Protein AF-0000000080767420 (afdb_homodimer)

Secondary structure (DSSP, 8-state):
--------HHHHHHS-HHHHHHHHHHHHHHHHHHHHHHTHHHHHHHHHHHHHHHHTT----GGGEEE-TT-SSEEE--TT--SSHHHHHHHHTT-EEEE---SSS---EEEETTEEEEEPS--TTHHHHHHHHHS----------/--------HHHHHHS-HHHHHHHHHHHHHHHHHHHHHHTHHHHHHHHHHHHHHHHTT----GGGEEE-TT-SSEEE--TT--SSHHHHHHHHTT-EEEE---SSS---EEEETTEEEEEPS--TTHHHHHHHHHS----------

pLDDT: mean 86.34, std 16.72, range [23.55, 97.81]

Radius of gyration: 25.79 Å; Cα contacts (8 Å, |Δi|>4): 393; chains: 2; bounding box: 60×98×59 Å

Foldseek 3Di:
DPPPPLDDPVRLVPDDPVSSVVSVVVVVVVVVVVQCVLCVVLVVVVVVLQVQLVVLPDGDDPVQWGDDPVDNAIEGEPPPDQAQRSVLSCVLSVWAWPAFADDQFGWTWTDDVVYIYTYGGHGPCRNVVSVCNNDPPDPPPDPPD/DPPPPLDDPVRLVPDDPVSSVVSVVVVVVVVVVVFCVLCVVLVVVVVVLQVQLVVLPDGDDPVQWGDDPVDNAIEGEPPPDQAQRSVLSCVLSVWAWDAFADDQFGWTWTDDVPYIYTYGGHGPCRNVVSVCNNDPPDPPPDPPD

Organism: Ralstonia nicotianae (strain ATCC BAA-1114 / GMI1000) (NCBI:txid267608)

Solvent-accessible surface area (backbone atoms only — not comparable to full-atom values): 16056 Å² total; per-residue (Å²): 129,80,77,75,71,78,64,52,73,68,57,40,68,70,40,56,36,54,58,29,35,51,50,50,50,51,50,53,49,51,50,50,51,53,50,50,60,72,38,40,66,60,32,54,57,51,44,71,42,42,66,53,26,38,76,49,73,36,85,87,62,36,87,36,52,46,58,53,95,88,44,90,43,36,32,35,50,53,91,83,58,39,58,27,64,60,56,16,14,39,42,65,58,66,36,39,79,78,39,70,53,67,70,75,47,16,41,30,27,32,34,49,91,90,44,40,42,27,42,49,56,21,45,64,59,17,63,62,51,9,50,45,68,46,52,62,76,70,78,73,81,73,77,84,123,130,81,77,73,71,77,65,52,71,66,58,39,68,69,40,56,36,53,58,29,35,52,48,51,50,50,50,52,49,51,51,49,52,51,48,50,61,73,39,38,67,61,31,51,57,50,46,71,43,42,66,53,27,38,75,50,73,36,84,86,61,36,86,34,52,46,59,53,93,87,44,90,43,35,33,34,49,52,92,83,58,39,57,26,63,61,55,16,13,38,42,64,57,66,37,40,80,77,40,71,53,65,68,75,47,16,40,30,27,33,34,51,90,92,46,39,44,28,42,50,56,21,45,64,60,17,63,62,51,11,50,46,68,48,52,62,76,72,78,75,81,74,78,82,124

Sequence (290 aa):
MKAKKPHSLEAMLALPLYEQAIERENERHRARIKELERMRAALKLLDAERPTIKAAGREIYAEHLSRSPFSSTLAYNPMFDHGPGLLAALLRSKWKVIERGTGPYPSPTLKKGRLQLRICGIYADALEKAEELAFPERPGNGVSLMKAKKPHSLEAMLALPLYEQAIERENERHRARIKELERMRAALKLLDAERPTIKAAGREIYAEHLSRSPFSSTLAYNPMFDHGPGLLAALLRSKWKVIERGTGPYPSPTLKKGRLQLRICGIYADALEKAEELAFPERPGNGVSL

Structure (mmCIF, N/CA/C/O backbone):
data_AF-0000000080767420-model_v1
#
loop_
_entity.id
_entity.type
_entity.pdbx_description
1 polymer 'Uncharacterized protein'
#
loop_
_atom_site.group_PDB
_atom_site.id
_atom_site.type_symbol
_atom_site.label_atom_id
_atom_site.label_alt_id
_atom_site.label_comp_id
_atom_site.label_asym_id
_atom_site.label_entity_id
_atom_site.label_seq_id
_atom_site.pdbx_PDB_ins_code
_atom_site.Cartn_x
_atom_site.Cartn_y
_atom_site.Cartn_z
_atom_site.occupancy
_atom_site.B_iso_or_equiv
_atom_site.auth_seq_id
_atom_site.auth_comp_id
_atom_site.auth_asym_id
_atom_site.auth_atom_id
_atom_site.pdbx_PDB_model_num
ATOM 1 N N . MET A 1 1 ? -16.25 11.836 -23.516 1 26.25 1 MET A N 1
ATOM 2 C CA . MET A 1 1 ? -15.812 12.734 -22.453 1 26.25 1 MET A CA 1
ATOM 3 C C . MET A 1 1 ? -14.297 12.695 -22.297 1 26.25 1 MET A C 1
ATOM 5 O O . MET A 1 1 ? -13.711 11.625 -22.156 1 26.25 1 MET A O 1
ATOM 9 N N . LYS A 1 2 ? -13.641 13.695 -22.812 1 33.88 2 LYS A N 1
ATOM 10 C CA . LYS A 1 2 ? -12.188 13.836 -22.906 1 33.88 2 LYS A CA 1
ATOM 11 C C . LYS A 1 2 ? -11.516 13.5 -21.578 1 33.88 2 LYS A C 1
ATOM 13 O O . LYS A 1 2 ? -11.859 14.086 -20.531 1 33.88 2 LYS A O 1
ATOM 18 N N . ALA A 1 3 ? -10.906 12.453 -21.391 1 37.53 3 ALA A N 1
ATOM 19 C CA . ALA A 1 3 ? -10.164 12.047 -20.203 1 37.53 3 ALA A CA 1
ATOM 20 C C . ALA A 1 3 ? -9.258 13.172 -19.703 1 37.53 3 ALA A C 1
ATOM 22 O O . ALA A 1 3 ? -8.422 13.68 -20.453 1 37.53 3 ALA A O 1
ATOM 23 N N . LYS A 1 4 ? -9.688 14.031 -18.859 1 42.72 4 LYS A N 1
ATOM 24 C CA . LYS A 1 4 ? -8.898 15.188 -18.438 1 42.72 4 LYS A CA 1
ATOM 25 C C . LYS A 1 4 ? -7.457 14.789 -18.141 1 42.72 4 LYS A C 1
ATOM 27 O O . LYS A 1 4 ? -7.207 13.727 -17.562 1 42.72 4 LYS A O 1
ATOM 32 N N . LYS A 1 5 ? -6.582 15.32 -18.812 1 49.66 5 LYS A N 1
ATOM 33 C CA . LYS A 1 5 ? -5.137 15.141 -18.734 1 49.66 5 LYS A CA 1
ATOM 34 C C . LYS A 1 5 ? -4.645 15.164 -17.297 1 49.66 5 LYS A C 1
ATOM 36 O O . LYS A 1 5 ? -5.074 16.016 -16.5 1 49.66 5 LYS A O 1
ATOM 41 N N . PRO A 1 6 ? -3.988 14.008 -16.953 1 56.78 6 PRO A N 1
ATOM 42 C CA . PRO A 1 6 ? -3.434 13.984 -15.602 1 56.78 6 PRO A CA 1
ATOM 43 C C . PRO A 1 6 ? -2.699 15.273 -15.242 1 56.78 6 PRO A C 1
ATOM 45 O O . PRO A 1 6 ? -2.068 15.891 -16.109 1 56.78 6 PRO A O 1
ATOM 48 N N . HIS A 1 7 ? -3.145 15.969 -14.297 1 64.38 7 HIS A N 1
ATOM 49 C CA . HIS A 1 7 ? -2.402 17.125 -13.805 1 64.38 7 HIS A CA 1
ATOM 50 C C . HIS A 1 7 ? -0.913 16.812 -13.688 1 64.38 7 HIS A C 1
ATOM 52 O O . HIS A 1 7 ? -0.532 15.672 -13.422 1 64.38 7 HIS A O 1
ATOM 58 N N . SER A 1 8 ? -0.168 17.781 -14.188 1 70.44 8 SER A N 1
ATOM 59 C CA . SER A 1 8 ? 1.246 17.703 -13.836 1 70.44 8 SER A CA 1
ATOM 60 C C . SER A 1 8 ? 1.432 17.516 -12.328 1 70.44 8 SER A C 1
ATOM 62 O O . SER A 1 8 ? 0.538 17.844 -11.547 1 70.44 8 SER A O 1
ATOM 64 N N . LEU A 1 9 ? 2.438 16.828 -11.984 1 75 9 LEU A N 1
ATOM 65 C CA . LEU A 1 9 ? 2.736 16.609 -10.57 1 75 9 LEU A CA 1
ATOM 66 C C . LEU A 1 9 ? 2.674 17.922 -9.797 1 75 9 LEU A C 1
ATOM 68 O O . LEU A 1 9 ? 2.121 17.984 -8.695 1 75 9 LEU A O 1
ATOM 72 N N . GLU A 1 10 ? 3.199 19 -10.414 1 75.19 10 GLU A N 1
ATOM 73 C CA . GLU A 1 10 ? 3.207 20.312 -9.773 1 75.19 10 GLU A CA 1
ATOM 74 C C . GLU A 1 10 ? 1.788 20.844 -9.578 1 75.19 10 GLU A C 1
ATOM 76 O O . GLU A 1 10 ? 1.466 21.406 -8.531 1 75.19 10 GLU A O 1
ATOM 81 N N . ALA A 1 11 ? 1.032 20.641 -10.547 1 79.38 11 ALA A N 1
ATOM 82 C CA . ALA A 1 11 ? -0.355 21.094 -10.469 1 79.38 11 ALA A CA 1
ATOM 83 C C . ALA A 1 11 ? -1.125 20.312 -9.406 1 79.38 11 ALA A C 1
ATOM 85 O O . ALA A 1 11 ? -1.952 20.891 -8.695 1 79.38 11 ALA A O 1
ATOM 86 N N . MET A 1 12 ? -0.808 19.094 -9.312 1 79.75 12 MET A N 1
ATOM 87 C CA . MET A 1 12 ? -1.47 18.234 -8.336 1 79.75 12 MET A CA 1
ATOM 88 C C . MET A 1 12 ? -1.099 18.656 -6.914 1 79.75 12 MET A C 1
ATOM 90 O O . MET A 1 12 ? -1.951 18.672 -6.023 1 79.75 12 MET A O 1
ATOM 94 N N . LEU A 1 13 ? 0.125 19.078 -6.812 1 80.81 13 LEU A N 1
ATOM 95 C CA . LEU A 1 13 ? 0.616 19.422 -5.484 1 80.81 13 LEU A CA 1
ATOM 96 C C . LEU A 1 13 ? 0.066 20.781 -5.031 1 80.81 13 LEU A C 1
ATOM 98 O O . LEU A 1 13 ? 0.075 21.094 -3.838 1 80.81 13 LEU A O 1
ATOM 102 N N . ALA A 1 14 ? -0.405 21.578 -5.977 1 84.31 14 ALA A N 1
ATOM 103 C CA . ALA A 1 14 ? -0.939 22.891 -5.676 1 84.31 14 ALA A CA 1
ATOM 104 C C . ALA A 1 14 ? -2.402 22.812 -5.25 1 84.31 14 ALA A C 1
ATOM 106 O O . ALA A 1 14 ? -2.953 23.781 -4.711 1 84.31 14 ALA A O 1
ATOM 107 N N . LEU A 1 15 ? -2.992 21.672 -5.469 1 89.81 15 LEU A N 1
ATOM 108 C CA . LEU A 1 15 ? -4.395 21.484 -5.105 1 89.81 15 LEU A CA 1
ATOM 109 C C . LEU A 1 15 ? -4.559 21.438 -3.592 1 89.81 15 LEU A C 1
ATOM 111 O O . LEU A 1 15 ? -3.619 21.078 -2.873 1 89.81 15 LEU A O 1
ATOM 115 N N . PRO A 1 16 ? -5.805 21.828 -3.221 1 93.69 16 PRO A N 1
ATOM 116 C CA . PRO A 1 16 ? -6.102 21.547 -1.814 1 93.69 16 PRO A CA 1
ATOM 117 C C . PRO A 1 16 ? -5.883 20.094 -1.443 1 93.69 16 PRO A C 1
ATOM 119 O O . PRO A 1 16 ? -6.004 19.203 -2.299 1 93.69 16 PRO A O 1
ATOM 122 N N . LEU A 1 17 ? -5.621 19.828 -0.225 1 93.75 17 LEU A N 1
ATOM 123 C CA . LEU A 1 17 ? -5.195 18.5 0.221 1 93.75 17 LEU A CA 1
ATOM 124 C C . LEU A 1 17 ? -6.242 17.453 -0.123 1 93.75 17 LEU A C 1
ATOM 126 O O . LEU A 1 17 ? -5.902 16.359 -0.571 1 93.75 17 LEU A O 1
ATOM 130 N N . TYR A 1 18 ? -7.504 17.781 0.078 1 94.12 18 TYR A N 1
ATOM 131 C CA . TYR A 1 18 ? -8.562 16.812 -0.224 1 94.12 18 TYR A CA 1
ATOM 132 C C . TYR A 1 18 ? -8.57 16.453 -1.706 1 94.12 18 TYR A C 1
ATOM 134 O O . TYR A 1 18 ? -8.625 15.281 -2.066 1 94.12 18 TYR A O 1
ATOM 142 N N . GLU A 1 19 ? -8.508 17.453 -2.537 1 94.38 19 GLU A N 1
ATOM 143 C CA . GLU A 1 19 ? -8.5 17.234 -3.98 1 94.38 19 GLU A CA 1
ATOM 144 C C . GLU A 1 19 ? -7.242 16.484 -4.422 1 94.38 19 GLU A C 1
ATOM 146 O O . GLU A 1 19 ? -7.289 15.656 -5.328 1 94.38 19 GLU A O 1
ATOM 151 N N . GLN A 1 20 ? -6.121 16.828 -3.803 1 93.75 20 GLN A N 1
ATOM 152 C CA . GLN A 1 20 ? -4.887 16.094 -4.062 1 93.75 20 GLN A CA 1
ATOM 153 C C . GLN A 1 20 ? -5.062 14.602 -3.803 1 93.75 20 GLN A C 1
ATOM 155 O O . GLN A 1 20 ? -4.676 13.766 -4.629 1 93.75 20 GLN A O 1
ATOM 160 N N . ALA A 1 21 ? -5.625 14.312 -2.699 1 93.19 21 ALA A N 1
ATOM 161 C CA . ALA A 1 21 ? -5.789 12.922 -2.275 1 93.19 21 ALA A CA 1
ATOM 162 C C . ALA A 1 21 ? -6.715 12.164 -3.223 1 93.19 21 ALA A C 1
ATOM 164 O O . ALA A 1 21 ? -6.422 11.031 -3.613 1 93.19 21 ALA A O 1
ATOM 165 N N . ILE A 1 22 ? -7.777 12.836 -3.566 1 94.56 22 ILE A N 1
ATOM 166 C CA . ILE A 1 22 ? -8.75 12.211 -4.457 1 94.56 22 ILE A CA 1
ATOM 167 C C . ILE A 1 22 ? -8.109 11.953 -5.82 1 94.56 22 ILE A C 1
ATOM 169 O O . ILE A 1 22 ? -8.234 10.859 -6.371 1 94.56 22 ILE A O 1
ATOM 173 N N . GLU A 1 23 ? -7.453 12.914 -6.27 1 92.88 23 GLU A N 1
ATOM 174 C CA . GLU A 1 23 ? -6.824 12.781 -7.578 1 92.88 23 GLU A CA 1
ATOM 175 C C . GLU A 1 23 ? -5.77 11.672 -7.57 1 92.88 23 GLU A C 1
ATOM 177 O O . GLU A 1 23 ? -5.691 10.875 -8.508 1 92.88 23 GLU A O 1
ATOM 182 N N . ARG A 1 24 ? -4.996 11.672 -6.605 1 91.56 24 ARG A N 1
ATOM 183 C CA . ARG A 1 24 ? -3.959 10.648 -6.492 1 91.56 24 ARG A CA 1
ATOM 184 C C . ARG A 1 24 ? -4.57 9.258 -6.414 1 91.56 24 ARG A C 1
ATOM 186 O O . ARG A 1 24 ? -4.078 8.32 -7.051 1 91.56 24 ARG A O 1
ATOM 193 N N . GLU A 1 25 ? -5.586 9.172 -5.633 1 93.62 25 GLU A N 1
ATOM 194 C CA . GLU A 1 25 ? -6.25 7.879 -5.508 1 93.62 25 GLU A CA 1
ATOM 195 C C . GLU A 1 25 ? -6.855 7.438 -6.836 1 93.62 25 GLU A C 1
ATOM 197 O O . GLU A 1 25 ? -6.746 6.27 -7.219 1 93.62 25 GLU A O 1
ATOM 202 N N . ASN A 1 26 ? -7.438 8.336 -7.504 1 94.44 26 ASN A N 1
ATOM 203 C CA . ASN A 1 26 ? -8.023 8.023 -8.805 1 94.44 26 ASN A CA 1
ATOM 204 C C . ASN A 1 26 ? -6.953 7.617 -9.812 1 94.44 26 ASN A C 1
ATOM 206 O O . ASN A 1 26 ? -7.145 6.672 -10.578 1 94.44 26 ASN A O 1
ATOM 210 N N . GLU A 1 27 ? -5.887 8.328 -9.781 1 91.81 27 GLU A N 1
ATOM 211 C CA . GLU A 1 27 ? -4.777 7.996 -10.672 1 91.81 27 GLU A CA 1
ATOM 212 C C . GLU A 1 27 ? -4.219 6.609 -10.359 1 91.81 27 GLU A C 1
ATOM 214 O O . GLU A 1 27 ? -3.957 5.82 -11.273 1 91.81 27 GLU A O 1
ATOM 219 N N . ARG A 1 28 ? -3.98 6.402 -9.141 1 92.56 28 ARG A N 1
ATOM 220 C CA . ARG A 1 28 ? -3.492 5.098 -8.703 1 92.56 28 ARG A CA 1
ATOM 221 C C . ARG A 1 28 ? -4.441 3.986 -9.141 1 92.56 28 ARG A C 1
ATOM 223 O O . ARG A 1 28 ? -3.998 2.941 -9.625 1 92.56 28 ARG A O 1
ATOM 230 N N . HIS A 1 29 ? -5.707 4.199 -8.945 1 94.5 29 HIS A N 1
ATOM 231 C CA . HIS A 1 29 ? -6.719 3.215 -9.305 1 94.5 29 HIS A CA 1
ATOM 232 C C . HIS A 1 29 ? -6.719 2.949 -10.805 1 94.5 29 HIS A C 1
ATOM 234 O O . HIS A 1 29 ? -6.746 1.795 -11.234 1 94.5 29 HIS A O 1
ATOM 240 N N . ARG A 1 30 ? -6.688 4.008 -11.523 1 94.56 30 ARG A N 1
ATOM 241 C CA . ARG A 1 30 ? -6.645 3.875 -12.977 1 94.56 30 ARG A CA 1
ATOM 242 C C . ARG A 1 30 ? -5.41 3.1 -13.414 1 94.56 30 ARG A C 1
ATOM 244 O O . ARG A 1 30 ? -5.496 2.23 -14.289 1 94.56 30 ARG A O 1
ATOM 251 N N . ALA A 1 31 ? -4.316 3.416 -12.875 1 91.75 31 ALA A N 1
ATOM 252 C CA . ALA A 1 31 ? -3.064 2.742 -13.203 1 91.75 31 ALA A CA 1
ATOM 253 C C . ALA A 1 31 ? -3.139 1.253 -12.883 1 91.75 31 ALA A C 1
ATOM 255 O O . ALA A 1 31 ? -2.689 0.415 -13.664 1 91.75 31 ALA A O 1
ATOM 256 N N . ARG A 1 32 ? -3.715 0.967 -11.773 1 93.62 32 ARG A N 1
ATOM 257 C CA . ARG A 1 32 ? -3.822 -0.43 -11.367 1 93.62 32 ARG A CA 1
ATOM 258 C C . ARG A 1 32 ? -4.789 -1.19 -12.266 1 93.62 32 ARG A C 1
ATOM 260 O O . ARG A 1 32 ? -4.527 -2.336 -12.641 1 93.62 32 ARG A O 1
ATOM 267 N N . ILE A 1 33 ? -5.855 -0.578 -12.602 1 94.69 33 ILE A N 1
ATOM 268 C CA . ILE A 1 33 ? -6.812 -1.213 -13.5 1 94.69 33 ILE A CA 1
ATOM 269 C C . ILE A 1 33 ? -6.145 -1.488 -14.844 1 94.69 33 ILE A C 1
ATOM 271 O O . ILE A 1 33 ? -6.301 -2.572 -15.414 1 94.69 33 ILE A O 1
ATOM 275 N N . LYS A 1 34 ? -5.422 -0.535 -15.312 1 93 34 LYS A N 1
ATOM 276 C CA . LYS A 1 34 ? -4.703 -0.711 -16.578 1 93 34 LYS A CA 1
ATOM 277 C C . LYS A 1 34 ? -3.695 -1.852 -16.484 1 93 34 LYS A C 1
ATOM 279 O O . LYS A 1 34 ? -3.562 -2.65 -17.406 1 93 34 LYS A O 1
ATOM 284 N N . GLU A 1 35 ? -2.957 -1.893 -15.43 1 92.44 35 GLU A N 1
ATOM 285 C CA . GLU A 1 35 ? -2.014 -2.979 -15.18 1 92.44 35 GLU A CA 1
ATOM 286 C C . GLU A 1 35 ? -2.711 -4.336 -15.211 1 92.44 35 GLU A C 1
ATOM 288 O O . GLU A 1 35 ? -2.229 -5.273 -15.852 1 92.44 35 GLU A O 1
ATOM 293 N N . LEU A 1 36 ? -3.809 -4.438 -14.555 1 93.81 36 LEU A N 1
ATOM 294 C CA . LEU A 1 36 ? -4.555 -5.688 -14.477 1 93.81 36 LEU A CA 1
ATOM 295 C C . LEU A 1 36 ? -5.059 -6.105 -15.859 1 93.81 36 LEU A C 1
ATOM 297 O O . LEU A 1 36 ? -5.035 -7.289 -16.203 1 93.81 36 LEU A O 1
ATOM 301 N N . GLU A 1 37 ? -5.504 -5.125 -16.578 1 93.62 37 GLU A N 1
ATOM 302 C CA . GLU A 1 37 ? -5.941 -5.414 -17.938 1 93.62 37 GLU A CA 1
ATOM 303 C C . GLU A 1 37 ? -4.805 -5.992 -18.781 1 93.62 37 GLU A C 1
ATOM 305 O O . GLU A 1 37 ? -5.008 -6.938 -19.547 1 93.62 37 GLU A O 1
ATOM 310 N N . ARG A 1 38 ? -3.645 -5.473 -18.594 1 90.75 38 ARG A N 1
ATOM 311 C CA . ARG A 1 38 ? -2.475 -5.945 -19.328 1 90.75 38 ARG A CA 1
ATOM 312 C C . ARG A 1 38 ? -2.113 -7.371 -18.906 1 90.75 38 ARG A C 1
ATOM 314 O O . ARG A 1 38 ? -1.556 -8.125 -19.703 1 90.75 38 ARG A O 1
ATOM 321 N N . MET A 1 39 ? -2.488 -7.688 -17.719 1 92.19 39 MET A N 1
ATOM 322 C CA . MET A 1 39 ? -2.115 -8.984 -17.172 1 92.19 39 MET A CA 1
ATOM 323 C C . MET A 1 39 ? -3.215 -10.016 -17.406 1 92.19 39 MET A C 1
ATOM 325 O O . MET A 1 39 ? -3.084 -11.172 -17.016 1 92.19 39 MET A O 1
ATOM 329 N N . ARG A 1 40 ? -4.246 -9.633 -18.031 1 93.12 40 ARG A N 1
ATOM 330 C CA . ARG A 1 40 ? -5.449 -10.453 -18.094 1 93.12 40 ARG A CA 1
ATOM 331 C C . ARG A 1 40 ? -5.133 -11.836 -18.656 1 93.12 40 ARG A C 1
ATOM 333 O O . ARG A 1 40 ? -5.527 -12.852 -18.062 1 93.12 40 ARG A O 1
ATOM 340 N N . ALA A 1 41 ? -4.418 -11.93 -19.688 1 92.94 41 ALA A N 1
ATOM 341 C CA . ALA A 1 41 ? -4.105 -13.211 -20.328 1 92.94 41 ALA A CA 1
ATOM 342 C C . ALA A 1 41 ? -3.244 -14.078 -19.406 1 92.94 41 ALA A C 1
ATOM 344 O O . ALA A 1 41 ? -3.504 -15.273 -19.25 1 92.94 41 ALA A O 1
ATOM 345 N N . ALA A 1 42 ? -2.225 -13.508 -18.844 1 93.31 42 ALA A N 1
ATOM 346 C CA . ALA A 1 42 ? -1.342 -14.242 -17.938 1 93.31 42 ALA A CA 1
ATOM 347 C C . ALA A 1 42 ? -2.1 -14.742 -16.719 1 93.31 42 ALA A C 1
ATOM 349 O O . ALA A 1 42 ? -1.879 -15.867 -16.25 1 93.31 42 ALA A O 1
ATOM 350 N N . LEU A 1 43 ? -2.99 -13.953 -16.234 1 94.69 43 LEU A N 1
ATOM 351 C CA . LEU A 1 43 ? -3.777 -14.336 -15.07 1 94.69 43 LEU A CA 1
ATOM 352 C C . LEU A 1 43 ? -4.715 -15.492 -15.406 1 94.69 43 LEU A C 1
ATOM 354 O O . LEU A 1 43 ? -4.965 -16.359 -14.562 1 94.69 43 LEU A O 1
ATOM 358 N N . LYS A 1 44 ? -5.227 -15.43 -16.594 1 94.69 44 LYS A N 1
ATOM 359 C CA . LYS A 1 44 ? -6.062 -16.547 -17.031 1 94.69 44 LYS A CA 1
ATOM 360 C C . LYS A 1 44 ? -5.266 -17.844 -17.078 1 94.69 44 LYS A C 1
ATOM 362 O O . LYS A 1 44 ? -5.746 -18.891 -16.625 1 94.69 44 LYS A O 1
ATOM 367 N N . LEU A 1 45 ? -4.086 -17.781 -17.578 1 94.81 45 LEU A N 1
ATOM 368 C CA . LEU A 1 45 ? -3.221 -18.953 -17.625 1 94.81 45 LEU A CA 1
ATOM 369 C C . LEU A 1 45 ? -2.875 -19.438 -16.219 1 94.81 45 LEU A C 1
ATOM 371 O O . LEU A 1 45 ? -2.891 -20.641 -15.953 1 94.81 45 LEU A O 1
ATOM 375 N N . LEU A 1 46 ? -2.57 -18.547 -15.359 1 95.25 46 LEU A N 1
ATOM 376 C CA . LEU A 1 46 ? -2.242 -18.922 -13.984 1 95.25 46 LEU A CA 1
ATOM 377 C C . LEU A 1 46 ? -3.455 -19.516 -13.281 1 95.25 46 LEU A C 1
ATOM 379 O O . LEU A 1 46 ? -3.314 -20.438 -12.477 1 95.25 46 LEU A O 1
ATOM 383 N N . ASP A 1 47 ? -4.586 -18.922 -13.586 1 95.62 47 ASP A N 1
ATOM 384 C CA . ASP A 1 47 ? -5.832 -19.438 -13.031 1 95.62 47 ASP A CA 1
ATOM 385 C C . ASP A 1 47 ? -6.02 -20.922 -13.367 1 95.62 47 ASP A C 1
ATOM 387 O O . ASP A 1 47 ? -6.469 -21.703 -12.523 1 95.62 47 ASP A O 1
ATOM 391 N N . ALA A 1 48 ? -5.676 -21.297 -14.484 1 95.31 48 ALA A N 1
ATOM 392 C CA . ALA A 1 48 ? -5.797 -22.672 -14.93 1 95.31 48 ALA A CA 1
ATOM 393 C C . ALA A 1 48 ? -4.867 -23.594 -14.125 1 95.31 48 ALA A C 1
ATOM 395 O O . ALA A 1 48 ? -5.105 -24.797 -14.031 1 95.31 48 ALA A O 1
ATOM 396 N N . GLU A 1 49 ? -3.848 -23.031 -13.547 1 95.75 49 GLU A N 1
ATOM 397 C CA . GLU A 1 49 ? -2.861 -23.812 -12.805 1 95.75 49 GLU A CA 1
ATOM 398 C C . GLU A 1 49 ? -3.238 -23.906 -11.328 1 95.75 49 GLU A C 1
ATOM 400 O O . GLU A 1 49 ? -2.664 -24.719 -10.586 1 95.75 49 GLU A O 1
ATOM 405 N N . ARG A 1 50 ? -4.172 -23.172 -10.867 1 94.94 50 ARG A N 1
ATOM 406 C CA . ARG A 1 50 ? -4.484 -23.031 -9.453 1 94.94 50 ARG A CA 1
ATOM 407 C C . ARG A 1 50 ? -4.883 -24.375 -8.852 1 94.94 50 ARG A C 1
ATOM 409 O O . ARG A 1 50 ? -4.434 -24.734 -7.762 1 94.94 50 ARG A O 1
ATOM 416 N N . PRO A 1 51 ? -5.723 -25.188 -9.578 1 94.81 51 PRO A N 1
ATOM 417 C CA . PRO A 1 51 ? -6.082 -26.469 -8.977 1 94.81 51 PRO A CA 1
ATOM 418 C C . PRO A 1 51 ? -4.867 -27.359 -8.711 1 94.81 51 PRO A C 1
ATOM 420 O O . PRO A 1 51 ? -4.777 -28 -7.656 1 94.81 51 PRO A O 1
ATOM 423 N N . THR A 1 52 ? -3.924 -27.344 -9.594 1 95.88 52 THR A N 1
ATOM 424 C CA . THR A 1 52 ? -2.734 -28.188 -9.445 1 95.88 52 THR A CA 1
ATOM 425 C C . THR A 1 52 ? -1.841 -27.656 -8.328 1 95.88 52 THR A C 1
ATOM 427 O O . THR A 1 52 ? -1.295 -28.438 -7.543 1 95.88 52 THR A O 1
ATOM 430 N N . ILE A 1 53 ? -1.704 -26.406 -8.219 1 94.94 53 ILE A N 1
ATOM 431 C CA . ILE A 1 53 ? -0.892 -25.797 -7.172 1 94.94 53 ILE A CA 1
ATOM 432 C C . ILE A 1 53 ? -1.527 -26.047 -5.809 1 94.94 53 ILE A C 1
ATOM 434 O O . ILE A 1 53 ? -0.83 -26.375 -4.844 1 94.94 53 ILE A O 1
ATOM 438 N N . LYS A 1 54 ? -2.832 -25.906 -5.797 1 94.19 54 LYS A N 1
ATOM 439 C CA . LYS A 1 54 ? -3.557 -26.188 -4.559 1 94.19 54 LYS A CA 1
ATOM 440 C C . LYS A 1 54 ? -3.371 -27.641 -4.125 1 94.19 54 LYS A C 1
ATOM 442 O O . LYS A 1 54 ? -3.174 -27.906 -2.941 1 94.19 54 LYS A O 1
ATOM 447 N N . ALA A 1 55 ? -3.482 -28.516 -5.051 1 95.5 55 ALA A N 1
ATOM 448 C CA . ALA A 1 55 ? -3.273 -29.938 -4.766 1 95.5 55 ALA A CA 1
ATOM 449 C C . ALA A 1 55 ? -1.878 -30.172 -4.203 1 95.5 55 ALA A C 1
ATOM 451 O O . ALA A 1 55 ? -1.667 -31.125 -3.441 1 95.5 55 ALA A O 1
ATOM 452 N N . ALA A 1 56 ? -0.974 -29.266 -4.586 1 93.69 56 ALA A N 1
ATOM 453 C CA . ALA A 1 56 ? 0.401 -29.375 -4.105 1 93.69 56 ALA A CA 1
ATOM 454 C C . ALA A 1 56 ? 0.574 -28.672 -2.764 1 93.69 56 ALA A C 1
ATOM 456 O O . ALA A 1 56 ? 1.68 -28.625 -2.219 1 93.69 56 ALA A O 1
ATOM 457 N N . GLY A 1 57 ? -0.454 -27.984 -2.234 1 90.56 57 GLY A N 1
ATOM 458 C CA . GLY A 1 57 ? -0.448 -27.547 -0.847 1 90.56 57 GLY A CA 1
ATOM 459 C C . GLY A 1 57 ? -0.443 -26.031 -0.697 1 90.56 57 GLY A C 1
ATOM 460 O O . GLY A 1 57 ? -0.27 -25.516 0.408 1 90.56 57 GLY A O 1
ATOM 461 N N . ARG A 1 58 ? -0.566 -25.297 -1.812 1 92.88 58 ARG A N 1
ATOM 462 C CA . ARG A 1 58 ? -0.53 -23.844 -1.705 1 92.88 58 ARG A CA 1
ATOM 463 C C . ARG A 1 58 ? -1.602 -23.203 -2.582 1 92.88 58 ARG A C 1
ATOM 465 O O . ARG A 1 58 ? -2.004 -23.781 -3.596 1 92.88 58 ARG A O 1
ATOM 472 N N . GLU A 1 59 ? -2.002 -22.062 -2.094 1 90.94 59 GLU A N 1
ATOM 473 C CA . GLU A 1 59 ? -2.965 -21.297 -2.869 1 90.94 59 GLU A CA 1
ATOM 474 C C . GLU A 1 59 ? -2.348 -19.984 -3.375 1 90.94 59 GLU A C 1
ATOM 476 O O . GLU A 1 59 ? -1.484 -19.406 -2.717 1 90.94 59 GLU A O 1
ATOM 481 N N . ILE A 1 60 ? -2.83 -19.594 -4.578 1 90.75 60 ILE A N 1
ATOM 482 C CA . ILE A 1 60 ? -2.404 -18.328 -5.164 1 90.75 60 ILE A CA 1
ATOM 483 C C . ILE A 1 60 ? -3.598 -17.391 -5.27 1 90.75 60 ILE A C 1
ATOM 485 O O . ILE A 1 60 ? -4.66 -17.766 -5.758 1 90.75 60 ILE A O 1
ATOM 489 N N . TYR A 1 61 ? -3.361 -16.203 -4.758 1 88.94 61 TYR A N 1
ATOM 490 C CA . TYR A 1 61 ? -4.402 -15.188 -4.797 1 88.94 61 TYR A CA 1
ATOM 491 C C . TYR A 1 61 ? -3.938 -13.969 -5.574 1 88.94 61 TYR A C 1
ATOM 493 O O . TYR A 1 61 ? 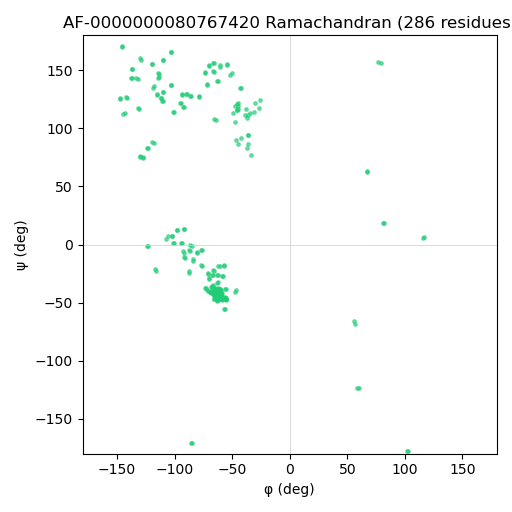-2.742 -13.672 -5.625 1 88.94 61 TYR A O 1
ATOM 501 N N . ALA A 1 62 ? -4.887 -13.258 -6.094 1 89.12 62 ALA A N 1
ATOM 502 C CA . ALA A 1 62 ? -4.602 -12.148 -7.008 1 89.12 62 ALA A CA 1
ATOM 503 C C . ALA A 1 62 ? -3.955 -10.984 -6.273 1 89.12 62 ALA A C 1
ATOM 505 O O . ALA A 1 62 ? -3.189 -10.219 -6.863 1 89.12 62 ALA A O 1
ATOM 506 N N . GLU A 1 63 ? -4.262 -10.828 -5.047 1 84.25 63 GLU A N 1
ATOM 507 C CA . GLU A 1 63 ? -3.811 -9.672 -4.277 1 84.25 63 GLU A CA 1
ATOM 508 C C . GLU A 1 63 ? -2.287 -9.617 -4.211 1 84.25 63 GLU A C 1
ATOM 510 O O . GLU A 1 63 ? -1.711 -8.547 -3.988 1 84.25 63 GLU A O 1
ATOM 515 N N . HIS A 1 64 ? -1.679 -10.672 -4.477 1 87.88 64 HIS A N 1
ATOM 516 C CA . HIS A 1 64 ? -0.228 -10.742 -4.348 1 87.88 64 HIS A CA 1
ATOM 517 C C . HIS A 1 64 ? 0.454 -10.625 -5.707 1 87.88 64 HIS A C 1
ATOM 519 O O . HIS A 1 64 ? 1.682 -10.695 -5.797 1 87.88 64 HIS A O 1
ATOM 525 N N . LEU A 1 65 ? -0.341 -10.453 -6.707 1 91.5 65 LEU A N 1
ATOM 526 C CA . LEU A 1 65 ? 0.199 -10.484 -8.062 1 91.5 65 LEU A CA 1
ATOM 527 C C . LEU A 1 65 ? 0.323 -9.07 -8.625 1 91.5 65 LEU A C 1
ATOM 529 O O . LEU A 1 65 ? -0.555 -8.234 -8.414 1 91.5 65 LEU A O 1
ATOM 533 N N . SER A 1 66 ? 1.432 -8.867 -9.258 1 90.06 66 SER A N 1
ATOM 534 C CA . SER A 1 66 ? 1.683 -7.609 -9.969 1 90.06 66 SER A CA 1
ATOM 535 C C . SER A 1 66 ? 2.512 -7.84 -11.227 1 90.06 66 SER A C 1
ATOM 537 O O . SER A 1 66 ? 2.879 -8.977 -11.531 1 90.06 66 SER A O 1
ATOM 539 N N . ARG A 1 67 ? 2.572 -6.762 -11.969 1 85.06 67 ARG A N 1
ATOM 540 C CA . ARG A 1 67 ? 3.396 -6.812 -13.172 1 85.06 67 ARG A CA 1
ATOM 541 C C . ARG A 1 67 ? 4.012 -5.449 -13.469 1 85.06 67 ARG A C 1
ATOM 543 O O . ARG A 1 67 ? 3.338 -4.426 -13.375 1 85.06 67 ARG A O 1
ATOM 550 N N . SER A 1 68 ? 5.344 -5.633 -13.555 1 74.12 68 SER A N 1
ATOM 551 C CA . SER A 1 68 ? 5.992 -4.418 -14.039 1 74.12 68 SER A CA 1
ATOM 552 C C . SER A 1 68 ? 5.52 -4.062 -15.445 1 74.12 68 SER A C 1
ATOM 554 O O . SER A 1 68 ? 5.285 -4.949 -16.266 1 74.12 68 SER A O 1
ATOM 556 N N . PRO A 1 69 ? 5.332 -2.781 -15.688 1 70.56 69 PRO A N 1
ATOM 557 C CA . PRO A 1 69 ? 4.918 -2.377 -17.031 1 70.56 69 PRO A CA 1
ATOM 558 C C . PRO A 1 69 ? 5.898 -2.832 -18.109 1 70.56 69 PRO A C 1
ATOM 560 O O . PRO A 1 69 ? 5.535 -2.908 -19.297 1 70.56 69 PRO A O 1
ATOM 563 N N . PHE A 1 70 ? 7.035 -3.145 -17.703 1 71.19 70 PHE A N 1
ATOM 564 C CA . PHE A 1 70 ? 8.078 -3.416 -18.688 1 71.19 70 PHE A CA 1
ATOM 565 C C . PHE A 1 70 ? 8.367 -4.91 -18.781 1 71.19 70 PHE A C 1
ATOM 567 O O . PHE A 1 70 ? 9.344 -5.324 -19.406 1 71.19 70 PHE A O 1
ATOM 574 N N . SER A 1 71 ? 7.57 -5.676 -18.109 1 75.75 71 SER A N 1
ATOM 575 C CA . SER A 1 71 ? 7.828 -7.113 -18.094 1 75.75 71 SER A CA 1
ATOM 576 C C . SER A 1 71 ? 6.547 -7.906 -18.344 1 75.75 71 SER A C 1
ATOM 578 O O . SER A 1 71 ? 5.453 -7.445 -18.016 1 75.75 71 SER A O 1
ATOM 580 N N . SER A 1 72 ? 6.738 -8.984 -19.062 1 81.69 72 SER A N 1
ATOM 581 C CA . SER A 1 72 ? 5.621 -9.906 -19.25 1 81.69 72 SER A CA 1
ATOM 582 C C . SER A 1 72 ? 5.543 -10.906 -18.094 1 81.69 72 SER A C 1
ATOM 584 O O . SER A 1 72 ? 4.598 -11.695 -18 1 81.69 72 SER A O 1
ATOM 586 N N . THR A 1 73 ? 6.457 -10.742 -17.234 1 90 73 THR A N 1
ATOM 587 C CA . THR A 1 73 ? 6.543 -11.672 -16.109 1 90 73 THR A CA 1
ATOM 588 C C . THR A 1 73 ? 5.652 -11.219 -14.961 1 90 73 THR A C 1
ATOM 590 O O . THR A 1 73 ? 5.711 -10.062 -14.539 1 90 73 THR A O 1
ATOM 593 N N . LEU A 1 74 ? 4.832 -12.164 -14.539 1 93.75 74 LEU A N 1
ATOM 594 C CA . LEU A 1 74 ? 4.062 -11.914 -13.32 1 93.75 74 LEU A CA 1
ATOM 595 C C . LEU A 1 74 ? 4.961 -11.953 -12.094 1 93.75 74 LEU A C 1
ATOM 597 O O . LEU A 1 74 ? 5.859 -12.789 -12.008 1 93.75 74 LEU A O 1
ATOM 601 N N . ALA A 1 75 ? 4.719 -11.07 -11.281 1 93.81 75 ALA A N 1
ATOM 602 C CA . ALA A 1 75 ? 5.422 -11.062 -10 1 93.81 75 ALA A CA 1
ATOM 603 C C . ALA A 1 75 ? 4.477 -11.406 -8.852 1 93.81 75 ALA A C 1
ATOM 605 O O . ALA A 1 75 ? 3.361 -10.883 -8.781 1 93.81 75 ALA A O 1
ATOM 606 N N . TYR A 1 76 ? 4.918 -12.305 -8.062 1 94 76 TYR A N 1
ATOM 607 C CA . TYR A 1 76 ? 4.172 -12.695 -6.875 1 94 76 TYR A CA 1
ATOM 608 C C . TYR A 1 76 ? 4.895 -12.25 -5.605 1 94 76 TYR A C 1
ATOM 610 O O . TYR A 1 76 ? 6.047 -12.625 -5.379 1 94 76 TYR A O 1
ATOM 618 N N . ASN A 1 77 ? 4.195 -11.516 -4.832 1 91.31 77 ASN A N 1
ATOM 619 C CA . ASN A 1 77 ? 4.727 -11.094 -3.539 1 91.31 77 ASN A CA 1
ATOM 620 C C . ASN A 1 77 ? 4.16 -11.938 -2.398 1 91.31 77 ASN A C 1
ATOM 622 O O . ASN A 1 77 ? 2.984 -11.812 -2.057 1 91.31 77 ASN A O 1
ATOM 626 N N . PRO A 1 78 ? 5.02 -12.695 -1.777 1 85.94 78 PRO A N 1
ATOM 627 C CA . PRO A 1 78 ? 4.508 -13.594 -0.741 1 85.94 78 PRO A CA 1
ATOM 628 C C . PRO A 1 78 ? 4.18 -12.875 0.562 1 85.94 78 PRO A C 1
ATOM 630 O O . PRO A 1 78 ? 3.57 -13.453 1.462 1 85.94 78 PRO A O 1
ATOM 633 N N . MET A 1 79 ? 4.402 -11.672 0.779 1 78.06 79 MET A N 1
ATOM 634 C CA . MET A 1 79 ? 4.129 -10.805 1.919 1 78.06 79 MET A CA 1
ATOM 635 C C . MET A 1 79 ? 4.734 -11.375 3.197 1 78.06 79 MET A C 1
ATOM 637 O O . MET A 1 79 ? 5.652 -10.781 3.771 1 78.06 79 MET A O 1
ATOM 641 N N . PHE A 1 80 ? 4.199 -12.602 3.68 1 76.5 80 PHE A N 1
ATOM 642 C CA . PHE A 1 80 ? 4.664 -13.109 4.969 1 76.5 80 PHE A CA 1
ATOM 643 C C . PHE A 1 80 ? 5.219 -14.523 4.824 1 76.5 80 PHE A C 1
ATOM 645 O O . PHE A 1 80 ? 5.762 -15.078 5.781 1 76.5 80 PHE A O 1
ATOM 652 N N . ASP A 1 81 ? 5.203 -15.07 3.703 1 83.62 81 ASP A N 1
ATOM 653 C CA . ASP A 1 81 ? 5.699 -16.438 3.502 1 83.62 81 ASP A CA 1
ATOM 654 C C . ASP A 1 81 ? 6.859 -16.453 2.512 1 83.62 81 ASP A C 1
ATOM 656 O O . ASP A 1 81 ? 6.672 -16.766 1.333 1 83.62 81 ASP A O 1
ATOM 660 N N . HIS A 1 82 ? 7.992 -16.266 3.098 1 88.69 82 HIS A N 1
ATOM 661 C CA . HIS A 1 82 ? 9.188 -16.172 2.268 1 88.69 82 HIS A CA 1
ATOM 662 C C . HIS A 1 82 ? 9.922 -17.516 2.219 1 88.69 82 HIS A C 1
ATOM 664 O O . HIS A 1 82 ? 11.07 -17.578 1.786 1 88.69 82 HIS A O 1
ATOM 670 N N . GLY A 1 83 ? 9.242 -18.531 2.678 1 90.88 83 GLY A N 1
ATOM 671 C CA . GLY A 1 83 ? 9.836 -19.859 2.744 1 90.88 83 GLY A CA 1
ATOM 672 C C . GLY A 1 83 ? 9.711 -20.641 1.448 1 90.88 83 GLY A C 1
ATOM 673 O O . GLY A 1 83 ? 9.359 -20.078 0.409 1 90.88 83 GLY A O 1
ATOM 674 N N . PRO A 1 84 ? 10.062 -21.891 1.572 1 93.81 84 PRO A N 1
ATOM 675 C CA . PRO A 1 84 ? 10.141 -22.734 0.371 1 93.81 84 PRO A CA 1
ATOM 676 C C . PRO A 1 84 ? 8.781 -23.25 -0.077 1 93.81 84 PRO A C 1
ATOM 678 O O . PRO A 1 84 ? 8.664 -23.844 -1.153 1 93.81 84 PRO A O 1
ATOM 681 N N . GLY A 1 85 ? 7.762 -23.016 0.702 1 93.94 85 GLY A N 1
ATOM 682 C CA . GLY A 1 85 ? 6.488 -23.688 0.5 1 93.94 85 GLY A CA 1
ATOM 683 C C . GLY A 1 85 ? 5.914 -23.469 -0.888 1 93.94 85 GLY A C 1
ATOM 684 O O . GLY A 1 85 ? 5.629 -24.438 -1.603 1 93.94 85 GLY A O 1
ATOM 685 N N . LEU A 1 86 ? 5.754 -22.25 -1.266 1 95.38 86 LEU A N 1
ATOM 686 C CA . LEU A 1 86 ? 5.168 -21.953 -2.568 1 95.38 86 LEU A CA 1
ATOM 687 C C . LEU A 1 86 ? 6.062 -22.469 -3.693 1 95.38 86 LEU A C 1
ATOM 689 O O . LEU A 1 86 ? 5.574 -23.031 -4.672 1 95.38 86 LEU A O 1
ATOM 693 N N . LEU A 1 87 ? 7.301 -22.281 -3.551 1 96.81 87 LEU A N 1
ATOM 694 C CA . LEU A 1 87 ? 8.242 -22.766 -4.559 1 96.81 87 LEU A CA 1
ATOM 695 C C . LEU A 1 87 ? 8.133 -24.281 -4.734 1 96.81 87 LEU A C 1
ATOM 697 O O . LEU A 1 87 ? 8.094 -24.766 -5.859 1 96.81 87 LEU A O 1
ATOM 701 N N . ALA A 1 88 ? 8.117 -24.938 -3.633 1 96.44 88 ALA A N 1
ATOM 702 C CA . ALA A 1 88 ? 7.996 -26.391 -3.674 1 96.44 88 ALA A CA 1
ATOM 703 C C . ALA A 1 88 ? 6.711 -26.812 -4.379 1 96.44 88 ALA A C 1
ATOM 705 O O . ALA A 1 88 ? 6.715 -27.734 -5.188 1 96.44 88 ALA A O 1
ATOM 706 N N . ALA A 1 89 ? 5.684 -26.188 -4.066 1 96.5 89 ALA A N 1
ATOM 707 C CA . ALA A 1 89 ? 4.398 -26.484 -4.691 1 96.5 89 ALA A CA 1
ATOM 708 C C . ALA A 1 89 ? 4.461 -26.281 -6.203 1 96.5 89 ALA A C 1
ATOM 710 O O . ALA A 1 89 ? 3.932 -27.078 -6.969 1 96.5 89 ALA A O 1
ATOM 711 N N . LEU A 1 90 ? 5.082 -25.219 -6.625 1 97.62 90 LEU A N 1
ATOM 712 C CA . LEU A 1 90 ? 5.219 -24.938 -8.047 1 97.62 90 LEU A CA 1
ATOM 713 C C . LEU A 1 90 ? 6.074 -25.984 -8.734 1 97.62 90 LEU A C 1
ATOM 715 O O . LEU A 1 90 ? 5.723 -26.469 -9.812 1 97.62 90 LEU A O 1
ATOM 719 N N . LEU A 1 91 ? 7.102 -26.344 -8.07 1 97.44 91 LEU A N 1
ATOM 720 C CA . LEU A 1 91 ? 7.977 -27.359 -8.625 1 97.44 91 LEU A CA 1
ATOM 721 C C . LEU A 1 91 ? 7.238 -28.688 -8.75 1 97.44 91 LEU A C 1
ATOM 723 O O . LEU A 1 91 ? 7.316 -29.359 -9.789 1 97.44 91 LEU A O 1
ATOM 727 N N . ARG A 1 92 ? 6.512 -29.031 -7.785 1 96.44 92 ARG A N 1
ATOM 728 C CA . ARG A 1 92 ? 5.723 -30.266 -7.816 1 96.44 92 ARG A CA 1
ATOM 729 C C . ARG A 1 92 ? 4.68 -30.219 -8.93 1 96.44 92 ARG A C 1
ATOM 731 O O . ARG A 1 92 ? 4.254 -31.25 -9.43 1 96.44 92 ARG A O 1
ATOM 738 N N . SER A 1 93 ? 4.324 -29.016 -9.25 1 96.12 93 SER A N 1
ATOM 739 C CA . SER A 1 93 ? 3.326 -28.812 -10.297 1 96.12 93 SER A CA 1
ATOM 740 C C . SER A 1 93 ? 3.982 -28.641 -11.664 1 96.12 93 SER A C 1
ATOM 742 O O . SER A 1 93 ? 3.385 -28.078 -12.578 1 96.12 93 SER A O 1
ATOM 744 N N . LYS A 1 94 ? 5.242 -28.969 -11.75 1 96.06 94 LYS A N 1
ATOM 745 C CA . LYS A 1 94 ? 5.98 -29.109 -13.008 1 96.06 94 LYS A CA 1
ATOM 746 C C . LYS A 1 94 ? 6.422 -27.75 -13.539 1 96.06 94 LYS A C 1
ATOM 748 O O . LYS A 1 94 ? 6.621 -27.594 -14.75 1 96.06 94 LYS A O 1
ATOM 753 N N . TRP A 1 95 ? 6.438 -26.75 -12.664 1 97.5 95 TRP A N 1
ATOM 754 C CA . TRP A 1 95 ? 7.117 -25.5 -13.031 1 97.5 95 TRP A CA 1
ATOM 755 C C . TRP A 1 95 ? 8.633 -25.688 -12.992 1 97.5 95 TRP A C 1
ATOM 757 O O . TRP A 1 95 ? 9.156 -26.438 -12.172 1 97.5 95 TRP A O 1
ATOM 767 N N . LYS A 1 96 ? 9.312 -24.953 -13.867 1 97.62 96 LYS A N 1
ATOM 768 C CA . LYS A 1 96 ? 10.773 -25.031 -13.945 1 97.62 96 LYS A CA 1
ATOM 769 C C . LYS A 1 96 ? 11.422 -23.719 -13.539 1 97.62 96 LYS A C 1
ATOM 771 O O . LYS A 1 96 ? 10.93 -22.641 -13.898 1 97.62 96 LYS A O 1
ATOM 776 N N . VAL A 1 97 ? 12.516 -23.797 -12.891 1 97.75 97 VAL A N 1
ATOM 777 C CA . VAL A 1 97 ? 13.273 -22.594 -12.531 1 97.75 97 VAL A CA 1
ATOM 778 C C . VAL A 1 97 ? 14.055 -22.094 -13.742 1 97.75 97 VAL A C 1
ATOM 780 O O . VAL A 1 97 ? 14.836 -22.844 -14.336 1 97.75 97 VAL A O 1
ATOM 783 N N . ILE A 1 98 ? 13.898 -20.844 -14.055 1 97.12 98 ILE A N 1
ATOM 784 C CA . ILE A 1 98 ? 14.617 -20.328 -15.211 1 97.12 98 ILE A CA 1
ATOM 785 C C . ILE A 1 98 ? 15.594 -19.234 -14.758 1 97.12 98 ILE A C 1
ATOM 787 O O . ILE A 1 98 ? 16.516 -18.875 -15.484 1 97.12 98 ILE A O 1
ATOM 791 N N . GLU A 1 99 ? 15.336 -18.688 -13.648 1 96.38 99 GLU A N 1
ATOM 792 C CA . GLU A 1 99 ? 16.234 -17.734 -13 1 96.38 99 GLU A CA 1
ATOM 793 C C . GLU A 1 99 ? 16.234 -17.938 -11.484 1 96.38 99 GLU A C 1
ATOM 795 O O . GLU A 1 99 ? 15.188 -17.922 -10.844 1 96.38 99 GLU A O 1
ATOM 800 N N . ARG A 1 100 ? 17.312 -18.109 -10.852 1 96.44 100 ARG A N 1
ATOM 801 C CA . ARG A 1 100 ? 17.406 -18.453 -9.438 1 96.44 100 ARG A CA 1
ATOM 802 C C . ARG A 1 100 ? 17.406 -17.188 -8.578 1 96.44 100 ARG A C 1
ATOM 804 O O . ARG A 1 100 ? 16.953 -17.203 -7.438 1 96.44 100 ARG A O 1
ATOM 811 N N . GLY A 1 101 ? 17.781 -16.109 -9.07 1 91.75 101 GLY A N 1
ATOM 812 C CA . GLY A 1 101 ? 17.906 -14.891 -8.289 1 91.75 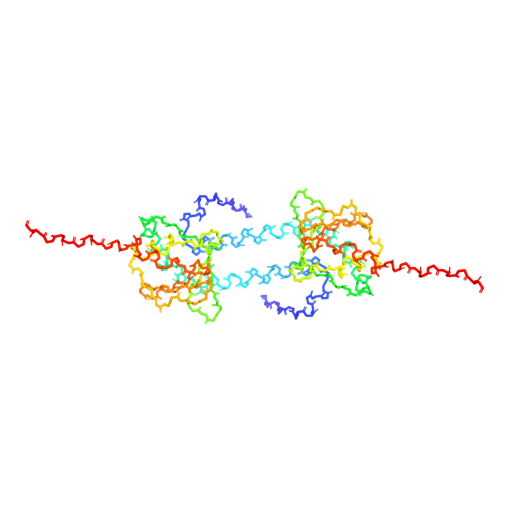101 GLY A CA 1
ATOM 813 C C . GLY A 1 101 ? 19.172 -14.844 -7.465 1 91.75 101 GLY A C 1
ATOM 814 O O . GLY A 1 101 ? 19.797 -15.883 -7.195 1 91.75 101 GLY A O 1
ATOM 815 N N . THR A 1 102 ? 19.594 -13.672 -7.129 1 90.12 102 THR A N 1
ATOM 816 C CA . THR A 1 102 ? 20.812 -13.469 -6.355 1 90.12 102 THR A CA 1
ATOM 817 C C . THR A 1 102 ? 20.562 -12.555 -5.164 1 90.12 102 THR A C 1
ATOM 819 O O . THR A 1 102 ? 19.484 -11.938 -5.066 1 90.12 102 THR A O 1
ATOM 822 N N . GLY A 1 103 ? 21.516 -12.68 -4.137 1 90.44 103 GLY A N 1
ATOM 823 C CA . GLY A 1 103 ? 21.422 -11.766 -3.008 1 90.44 103 GLY A CA 1
ATOM 824 C C . GLY A 1 103 ? 20.828 -12.406 -1.77 1 90.44 103 GLY A C 1
ATOM 825 O O . GLY A 1 103 ? 20.531 -13.602 -1.759 1 90.44 103 GLY A O 1
ATOM 826 N N . PRO A 1 104 ? 20.656 -11.648 -0.72 1 90.62 104 PRO A N 1
ATOM 827 C CA . PRO A 1 104 ? 20.125 -12.172 0.546 1 90.62 104 PRO A CA 1
ATOM 828 C C . PRO A 1 104 ? 18.641 -12.523 0.471 1 90.62 104 PRO A C 1
ATOM 830 O O . PRO A 1 104 ? 18.172 -13.391 1.209 1 90.62 104 PRO A O 1
ATOM 833 N N . TYR A 1 105 ? 17.984 -11.844 -0.455 1 93.88 105 TYR A N 1
ATOM 834 C CA . TYR A 1 105 ? 16.578 -12.125 -0.693 1 93.88 105 TYR A CA 1
ATOM 835 C C . TYR A 1 105 ? 16.297 -12.328 -2.18 1 93.88 105 TYR A C 1
ATOM 837 O O . TYR A 1 105 ? 15.781 -11.43 -2.848 1 93.88 105 TYR A O 1
ATOM 845 N N . PRO A 1 106 ? 16.672 -13.422 -2.627 1 95.19 106 PRO A N 1
ATOM 846 C CA . PRO A 1 106 ? 16.547 -13.68 -4.062 1 95.19 106 PRO A CA 1
ATOM 847 C C . PRO A 1 106 ? 15.102 -13.742 -4.527 1 95.19 106 PRO A C 1
ATOM 849 O O . PRO A 1 106 ? 14.195 -13.953 -3.711 1 95.19 106 PRO A O 1
ATOM 852 N N . SER A 1 107 ? 14.906 -13.484 -5.812 1 95.56 107 SER A N 1
ATOM 853 C CA . SER A 1 107 ? 13.602 -13.578 -6.469 1 95.56 107 SER A CA 1
ATOM 854 C C . SER A 1 107 ? 13.648 -14.516 -7.664 1 95.56 107 SER A C 1
ATOM 856 O O . SER A 1 107 ? 13.797 -14.078 -8.805 1 95.56 107 SER A O 1
ATOM 858 N N . PRO A 1 108 ? 13.516 -15.773 -7.387 1 96.56 108 PRO A N 1
ATOM 859 C CA . PRO A 1 108 ? 13.57 -16.719 -8.5 1 96.56 108 PRO A CA 1
ATOM 860 C C . PRO A 1 108 ? 12.383 -16.578 -9.453 1 96.56 108 PRO A C 1
ATOM 862 O O . PRO A 1 108 ? 11.305 -16.156 -9.039 1 96.56 108 PRO A O 1
ATOM 865 N N . THR A 1 109 ? 12.648 -16.891 -10.703 1 96.44 109 THR A N 1
ATOM 866 C CA . THR A 1 109 ? 11.609 -16.922 -11.734 1 96.44 109 THR A CA 1
ATOM 867 C C . THR A 1 109 ? 11.359 -18.344 -12.211 1 96.44 109 THR A C 1
ATOM 869 O O . THR A 1 109 ? 12.305 -19.078 -12.516 1 96.44 109 THR A O 1
ATOM 872 N N . LEU A 1 110 ? 10.125 -18.75 -12.164 1 97.5 110 LEU A N 1
ATOM 873 C CA . LEU A 1 110 ? 9.727 -20.047 -12.68 1 97.5 110 LEU A CA 1
ATOM 874 C C . LEU A 1 110 ? 8.883 -19.906 -13.938 1 97.5 110 LEU A C 1
ATOM 876 O O . LEU A 1 110 ? 8.297 -18.859 -14.18 1 97.5 110 LEU A O 1
ATOM 880 N N . LYS A 1 111 ? 8.883 -21 -14.664 1 97.06 111 LYS A N 1
ATOM 881 C CA . LYS A 1 111 ? 8.156 -20.969 -15.938 1 97.06 111 LYS A CA 1
ATOM 882 C C . LYS A 1 111 ? 7.359 -22.266 -16.141 1 97.06 111 LYS A C 1
ATOM 884 O O . LYS A 1 111 ? 7.805 -23.344 -15.734 1 97.06 111 LYS A O 1
ATOM 889 N N . LYS A 1 112 ? 6.242 -22.125 -16.703 1 96.38 112 LYS A N 1
ATOM 890 C CA . LYS A 1 112 ? 5.414 -23.219 -17.188 1 96.38 112 LYS A CA 1
ATOM 891 C C . LYS A 1 112 ? 4.695 -22.844 -18.484 1 96.38 112 LYS A C 1
ATOM 893 O O . LYS A 1 112 ? 3.793 -22 -18.469 1 96.38 112 LYS A O 1
ATOM 898 N N . GLY A 1 113 ? 5.074 -23.516 -19.578 1 93.62 113 GLY A N 1
ATOM 899 C CA . GLY A 1 113 ? 4.602 -23.047 -20.875 1 93.62 113 GLY A CA 1
ATOM 900 C C . GLY A 1 113 ? 5.012 -21.625 -21.172 1 93.62 113 GLY A C 1
ATOM 901 O O . GLY A 1 113 ? 6.195 -21.281 -21.109 1 93.62 113 GLY A O 1
ATOM 902 N N . ARG A 1 114 ? 4.07 -20.781 -21.438 1 91.69 114 ARG A N 1
ATOM 903 C CA . ARG A 1 114 ? 4.34 -19.391 -21.766 1 91.69 114 ARG A CA 1
ATOM 904 C C . ARG A 1 114 ? 4.301 -18.516 -20.516 1 91.69 114 ARG A C 1
ATOM 906 O O . ARG A 1 114 ? 4.645 -17.344 -20.562 1 91.69 114 ARG A O 1
ATOM 913 N N . LEU A 1 115 ? 3.941 -19.078 -19.422 1 94.44 115 LEU A N 1
ATOM 914 C CA . LEU A 1 115 ? 3.754 -18.312 -18.188 1 94.44 115 LEU A CA 1
ATOM 915 C C . LEU A 1 115 ? 5.051 -18.25 -17.391 1 94.44 115 LEU A C 1
ATOM 917 O O . LEU A 1 115 ? 5.73 -19.25 -17.219 1 94.44 115 LEU A O 1
ATOM 921 N N . GLN A 1 116 ? 5.352 -17.031 -17.047 1 95 116 GLN A N 1
ATOM 922 C CA . GLN A 1 116 ? 6.473 -16.812 -16.141 1 95 116 GLN A CA 1
ATOM 923 C C . GLN A 1 116 ? 6.004 -16.156 -14.836 1 95 116 GLN A C 1
ATOM 925 O O . GLN A 1 116 ? 5.152 -15.266 -14.852 1 95 116 GLN A O 1
ATOM 930 N N . LEU A 1 117 ? 6.512 -16.656 -13.711 1 95.88 117 LEU A N 1
ATOM 931 C CA . LEU A 1 117 ? 6.164 -16.156 -12.38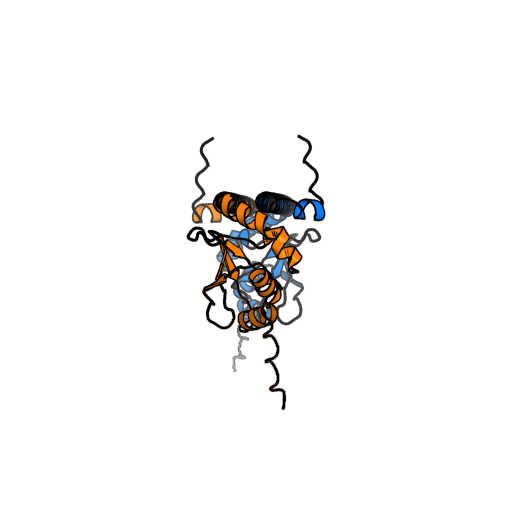3 1 95.88 117 LEU A CA 1
ATOM 932 C C . LEU A 1 117 ? 7.414 -15.922 -11.547 1 95.88 117 LEU A C 1
ATOM 934 O O . LEU A 1 117 ? 8.188 -16.844 -11.305 1 95.88 117 LEU A O 1
ATOM 938 N N . ARG A 1 118 ? 7.574 -14.711 -11.219 1 95 118 ARG A N 1
ATOM 939 C CA . ARG A 1 118 ? 8.68 -14.344 -10.336 1 95 118 ARG A CA 1
ATOM 940 C C . ARG A 1 118 ? 8.219 -14.273 -8.883 1 95 118 ARG A C 1
ATOM 942 O O . ARG A 1 118 ? 7.258 -13.57 -8.57 1 95 118 ARG A O 1
ATOM 949 N N . ILE A 1 119 ? 8.797 -15 -8.062 1 95.75 119 ILE A N 1
ATOM 950 C CA . ILE A 1 119 ? 8.508 -14.961 -6.637 1 95.75 119 ILE A CA 1
ATOM 951 C C . ILE A 1 119 ? 9.453 -13.992 -5.941 1 95.75 119 ILE A C 1
ATOM 953 O O . ILE A 1 119 ? 10.656 -14.25 -5.836 1 95.75 119 ILE A O 1
ATOM 957 N N . CYS A 1 120 ? 8.922 -12.984 -5.352 1 93.44 120 CYS A N 1
ATOM 958 C CA . CYS A 1 120 ? 9.742 -11.852 -4.953 1 93.44 120 CYS A CA 1
ATOM 959 C C . CYS A 1 120 ? 10.219 -12 -3.514 1 93.44 120 CYS A C 1
ATOM 961 O O . CYS A 1 120 ? 9.422 -12.25 -2.611 1 93.44 120 CYS A O 1
ATOM 963 N N . GLY A 1 121 ? 11.461 -11.852 -3.32 1 91.75 121 GLY A N 1
ATOM 964 C CA . GLY A 1 121 ? 12.031 -11.633 -1.999 1 91.75 121 GLY A CA 1
ATOM 965 C C . GLY A 1 121 ? 11.898 -12.836 -1.085 1 91.75 121 GLY A C 1
ATOM 966 O O . GLY A 1 121 ? 11.359 -12.727 0.019 1 91.75 121 GLY A O 1
ATOM 967 N N . ILE A 1 122 ? 12.5 -13.914 -1.428 1 93.38 122 ILE A N 1
ATOM 968 C CA . ILE A 1 122 ? 12.43 -15.109 -0.598 1 93.38 122 ILE A CA 1
ATOM 969 C C . ILE A 1 122 ? 13.734 -15.281 0.181 1 93.38 122 ILE A C 1
ATOM 971 O O . ILE A 1 122 ? 14.711 -14.57 -0.071 1 93.38 122 ILE A O 1
ATOM 975 N N . TYR A 1 123 ? 13.656 -16.156 1.187 1 94.06 123 TYR A N 1
ATOM 976 C CA . TYR A 1 123 ? 14.883 -16.453 1.921 1 94.06 123 TYR A CA 1
ATOM 977 C C . TYR A 1 123 ? 15.938 -17.047 0.999 1 94.06 123 TYR A C 1
ATOM 979 O O . TYR A 1 123 ? 15.609 -17.75 0.038 1 94.06 123 TYR A O 1
ATOM 987 N N . ALA A 1 124 ? 17.172 -16.891 1.345 1 93.12 124 ALA A N 1
ATOM 988 C CA . ALA A 1 124 ? 18.312 -17.25 0.493 1 93.12 124 ALA A CA 1
ATOM 989 C C . ALA A 1 124 ? 18.328 -18.75 0.222 1 93.12 124 ALA A C 1
ATOM 991 O O . ALA A 1 124 ? 18.719 -19.188 -0.866 1 93.12 124 ALA A O 1
ATOM 992 N N . ASP A 1 125 ? 17.906 -19.531 1.132 1 94.19 125 ASP A N 1
ATOM 993 C CA . ASP A 1 125 ? 18.016 -20.984 0.974 1 94.19 125 ASP A CA 1
ATOM 994 C C . ASP A 1 125 ? 16.672 -21.594 0.581 1 94.19 125 ASP A C 1
ATOM 996 O O . ASP A 1 125 ? 16.531 -22.812 0.526 1 94.19 125 ASP A O 1
ATOM 1000 N N . ALA A 1 126 ? 15.75 -20.766 0.316 1 95.75 126 ALA A N 1
ATOM 1001 C CA . ALA A 1 126 ? 14.383 -21.234 0.099 1 95.75 126 ALA A CA 1
ATOM 1002 C C . ALA A 1 126 ? 14.297 -22.094 -1.163 1 95.75 126 ALA A C 1
ATOM 1004 O O . ALA A 1 126 ? 13.594 -23.109 -1.187 1 95.75 126 ALA A O 1
ATOM 1005 N N . LEU A 1 127 ? 14.914 -21.656 -2.201 1 96.44 127 LEU A N 1
ATOM 1006 C CA . LEU A 1 127 ? 14.828 -22.406 -3.451 1 96.44 127 LEU A CA 1
ATOM 1007 C C . LEU A 1 127 ? 15.445 -23.797 -3.305 1 96.44 127 LEU A C 1
ATOM 1009 O O . LEU A 1 127 ? 14.867 -24.781 -3.756 1 96.44 127 LEU A O 1
ATOM 1013 N N . GLU A 1 128 ? 16.578 -23.828 -2.709 1 95.25 128 GLU A N 1
ATOM 1014 C CA . GLU A 1 128 ? 17.234 -25.109 -2.479 1 95.25 128 GLU A CA 1
ATOM 1015 C C . GLU A 1 128 ? 16.344 -26.031 -1.634 1 95.25 128 GLU A C 1
ATOM 1017 O O . GLU A 1 128 ? 16.188 -27.203 -1.954 1 95.25 128 GLU A O 1
ATOM 1022 N N . LYS A 1 129 ? 15.867 -25.516 -0.633 1 95.81 129 LYS A N 1
ATOM 1023 C CA . LYS A 1 129 ? 14.984 -26.281 0.237 1 95.81 129 LYS A CA 1
ATOM 1024 C C . LYS A 1 129 ? 13.727 -26.734 -0.51 1 95.81 129 LYS A C 1
ATOM 1026 O O . LYS A 1 129 ? 13.227 -27.844 -0.287 1 95.81 129 LYS A O 1
ATOM 1031 N N . ALA A 1 130 ? 13.242 -25.875 -1.333 1 96.81 130 ALA A N 1
ATOM 1032 C CA . ALA A 1 130 ? 12.062 -26.203 -2.137 1 96.81 130 ALA A CA 1
ATOM 1033 C C . ALA A 1 130 ? 12.359 -27.375 -3.072 1 96.81 130 ALA A C 1
ATOM 1035 O O . ALA A 1 130 ? 11.508 -28.25 -3.262 1 96.81 130 ALA A O 1
ATOM 1036 N N . GLU A 1 131 ? 13.469 -27.344 -3.684 1 96.44 131 GLU A N 1
ATOM 1037 C CA . GLU A 1 131 ? 13.859 -28.422 -4.582 1 96.44 131 GLU A CA 1
ATOM 1038 C C . GLU A 1 131 ? 13.977 -29.75 -3.836 1 96.44 131 GLU A C 1
ATOM 1040 O O . GLU A 1 131 ? 13.57 -30.797 -4.348 1 96.44 131 GLU A O 1
ATOM 1045 N N . GLU A 1 132 ? 14.492 -29.641 -2.639 1 94.81 132 GLU A N 1
ATOM 1046 C CA . GLU A 1 132 ? 14.586 -30.828 -1.804 1 94.81 132 GLU A CA 1
ATOM 1047 C C . GLU A 1 132 ? 13.203 -31.359 -1.435 1 94.81 132 GLU A C 1
ATOM 1049 O O . GLU A 1 132 ? 12.969 -32.562 -1.447 1 94.81 132 GLU A O 1
ATOM 1054 N N . LEU A 1 133 ? 12.375 -30.5 -1.128 1 93.75 133 LEU A N 1
ATOM 1055 C CA . LEU A 1 133 ? 11.023 -30.859 -0.729 1 93.75 133 LEU A CA 1
ATOM 1056 C C . LEU A 1 133 ? 10.242 -31.438 -1.909 1 93.75 133 LEU A C 1
ATOM 1058 O O . LEU A 1 133 ? 9.422 -32.344 -1.738 1 93.75 133 LEU A O 1
ATOM 1062 N N . ALA A 1 134 ? 10.422 -30.859 -2.977 1 93.81 134 ALA A N 1
ATOM 1063 C CA . ALA A 1 134 ? 9.664 -31.234 -4.164 1 93.81 134 ALA A CA 1
ATOM 1064 C C . ALA A 1 134 ? 10.148 -32.562 -4.738 1 93.81 134 ALA A C 1
ATOM 1066 O O . ALA A 1 134 ? 9.367 -33.312 -5.297 1 93.81 134 ALA A O 1
ATOM 1067 N N . PHE A 1 135 ? 11.43 -32.781 -4.68 1 91.44 135 PHE A N 1
ATOM 1068 C CA . PHE A 1 135 ? 12.039 -33.969 -5.238 1 91.44 135 PHE A CA 1
ATOM 1069 C C . PHE A 1 135 ? 12.914 -34.656 -4.199 1 91.44 135 PHE A C 1
ATOM 1071 O O . PHE A 1 135 ? 14.141 -34.625 -4.277 1 91.44 135 PHE A O 1
ATOM 1078 N N . PRO A 1 136 ? 12.234 -35.281 -3.287 1 79.56 136 PRO A N 1
ATOM 1079 C CA . PRO A 1 136 ? 13.039 -35.938 -2.262 1 79.56 136 PRO A CA 1
ATOM 1080 C C . PRO A 1 136 ? 13.891 -37.094 -2.828 1 79.56 136 PRO A C 1
ATOM 1082 O O . PRO A 1 136 ? 13.5 -37.719 -3.805 1 79.56 136 PRO A O 1
ATOM 1085 N N . GLU A 1 137 ? 15.258 -37.031 -2.98 1 68.06 137 GLU A N 1
ATOM 1086 C CA . GLU A 1 137 ? 16.109 -38.125 -3.398 1 68.06 137 GLU A CA 1
ATOM 1087 C C . GLU A 1 137 ? 15.609 -39.469 -2.836 1 68.06 137 GLU A C 1
ATOM 1089 O O . GLU A 1 137 ? 15.125 -39.531 -1.705 1 68.06 137 GLU A O 1
ATOM 1094 N N . ARG A 1 138 ? 15.102 -40.375 -3.656 1 55.34 138 ARG A N 1
ATOM 1095 C CA . ARG A 1 138 ? 14.922 -41.75 -3.186 1 55.34 138 ARG A CA 1
ATOM 1096 C C . ARG A 1 138 ? 16.172 -42.219 -2.451 1 55.34 138 ARG A C 1
ATOM 1098 O O . ARG A 1 138 ? 17.297 -41.969 -2.877 1 55.34 138 ARG A O 1
ATOM 1105 N N . PRO A 1 139 ? 16.141 -42.5 -1.238 1 49.59 139 PRO A N 1
ATOM 1106 C CA . PRO A 1 139 ? 17.297 -43.188 -0.64 1 49.59 139 PRO A CA 1
ATOM 1107 C C . PRO A 1 139 ? 17.938 -44.219 -1.578 1 49.59 139 PRO A C 1
ATOM 1109 O O . PRO A 1 139 ? 17.234 -44.812 -2.393 1 49.59 139 PRO A O 1
ATOM 1112 N N . GLY A 1 140 ? 19.172 -43.938 -2.107 1 40.75 140 GLY A N 1
ATOM 1113 C CA . GLY A 1 140 ? 19.953 -44.969 -2.75 1 40.75 140 GLY A CA 1
ATOM 1114 C C . GLY A 1 140 ? 19.641 -46.375 -2.234 1 40.75 140 GLY A C 1
ATOM 1115 O O . GLY A 1 140 ? 19.234 -46.531 -1.079 1 40.75 140 GLY A O 1
ATOM 1116 N N . ASN A 1 141 ? 19.125 -47.312 -3.078 1 40.09 141 ASN A N 1
ATOM 1117 C CA . ASN A 1 141 ? 19.25 -48.75 -2.82 1 40.09 141 ASN A CA 1
ATOM 1118 C C . ASN A 1 141 ? 20.562 -49.094 -2.125 1 40.09 141 ASN A C 1
ATOM 1120 O O . ASN A 1 141 ? 21.641 -48.844 -2.672 1 40.09 141 ASN A O 1
ATOM 1124 N N . GLY A 1 142 ? 20.812 -48.906 -0.844 1 36.62 142 GLY A N 1
ATOM 1125 C CA . GLY A 1 142 ? 21.875 -49.625 -0.178 1 36.62 142 GLY A CA 1
ATOM 1126 C C . GLY A 1 142 ? 22.125 -51 -0.77 1 36.62 142 GLY A C 1
ATOM 1127 O O . GLY A 1 142 ? 21.203 -51.656 -1.276 1 36.62 142 GLY A O 1
ATOM 1128 N N . VAL A 1 143 ? 23.406 -51.344 -1.288 1 36.88 143 VAL A N 1
ATOM 1129 C CA . VAL A 1 143 ? 24.047 -52.625 -1.608 1 36.88 143 VAL A CA 1
ATOM 1130 C C . VAL A 1 143 ? 23.625 -53.688 -0.582 1 36.88 143 VAL A C 1
ATOM 1132 O O . VAL A 1 143 ? 23.672 -53.438 0.625 1 36.88 143 VAL A O 1
ATOM 1135 N N . SER A 1 144 ? 22.609 -54.469 -0.833 1 32.75 144 SER A N 1
ATOM 1136 C CA . SER A 1 144 ? 22.594 -55.781 -0.176 1 32.75 144 SER A CA 1
ATOM 1137 C C . SER A 1 144 ? 23.984 -56.375 -0.089 1 32.75 144 SER A C 1
ATOM 1139 O O . SER A 1 144 ? 24.609 -56.688 -1.113 1 32.75 144 SER A O 1
ATOM 1141 N N . LEU A 1 145 ? 24.797 -55.938 0.99 1 24.89 145 LEU A N 1
ATOM 1142 C CA . LEU A 1 145 ? 25.703 -57 1.407 1 24.89 145 LEU A CA 1
ATOM 1143 C C . LEU A 1 145 ? 24.922 -58.188 1.961 1 24.89 145 LEU A C 1
ATOM 1145 O O . LEU A 1 145 ? 23.922 -58 2.641 1 24.89 145 LEU A O 1
ATOM 1149 N N . MET B 1 1 ? -29.188 1.726 -8.906 1 23.55 1 MET B N 1
ATOM 1150 C CA . MET B 1 1 ? -28.5 0.451 -9.07 1 23.55 1 MET B CA 1
ATOM 1151 C C . MET B 1 1 ? -27.922 -0.033 -7.746 1 23.55 1 MET B C 1
ATOM 1153 O O . MET B 1 1 ? -27.172 0.688 -7.09 1 23.55 1 MET B O 1
ATOM 1157 N N . LYS B 1 2 ? -28.516 -0.975 -7.016 1 32.09 2 LYS B N 1
ATOM 1158 C CA . LYS B 1 2 ? -28.219 -1.496 -5.688 1 32.09 2 LYS B CA 1
ATOM 1159 C C . LYS B 1 2 ? -26.734 -1.855 -5.555 1 32.09 2 LYS B C 1
ATOM 1161 O O . LYS B 1 2 ? -26.172 -2.504 -6.438 1 32.09 2 LYS B O 1
ATOM 1166 N N . ALA B 1 3 ? -25.938 -1.207 -4.766 1 37.53 3 ALA B N 1
ATOM 1167 C CA . ALA B 1 3 ? -24.516 -1.419 -4.52 1 37.53 3 ALA B CA 1
ATOM 1168 C C . ALA B 1 3 ? -24.203 -2.902 -4.336 1 37.53 3 ALA B C 1
ATOM 1170 O O . ALA B 1 3 ? -24.812 -3.57 -3.496 1 37.53 3 ALA B O 1
ATOM 1171 N N . LYS B 1 4 ? -23.984 -3.584 -5.316 1 43.09 4 LYS B N 1
ATOM 1172 C CA . LYS B 1 4 ? -23.766 -5.023 -5.199 1 43.09 4 LYS B CA 1
ATOM 1173 C C . LYS B 1 4 ? -22.953 -5.355 -3.945 1 43.09 4 LYS B C 1
ATOM 1175 O O . LYS B 1 4 ? -21.984 -4.672 -3.629 1 43.09 4 LYS B O 1
ATOM 1180 N N . LYS B 1 5 ? -23.562 -6.059 -3.082 1 50.09 5 LYS B N 1
ATOM 1181 C CA . LYS B 1 5 ? -23.016 -6.523 -1.809 1 50.09 5 LYS B CA 1
ATOM 1182 C C . LYS B 1 5 ? -21.609 -7.094 -1.985 1 50.09 5 LYS B C 1
ATOM 1184 O O . LYS B 1 5 ? -21.359 -7.844 -2.93 1 50.09 5 LYS B O 1
ATOM 1189 N N . PRO B 1 6 ? -20.719 -6.438 -1.238 1 57.25 6 PRO B N 1
ATOM 1190 C CA . PRO B 1 6 ? -19.359 -6.957 -1.29 1 57.25 6 PRO B CA 1
ATOM 1191 C C . PRO B 1 6 ? -19.297 -8.477 -1.159 1 57.25 6 PRO B C 1
ATOM 1193 O O . PRO B 1 6 ? -20.109 -9.07 -0.445 1 57.25 6 PRO B O 1
ATOM 1196 N N . HIS B 1 7 ? -18.859 -9.133 -2.133 1 63.84 7 HIS B N 1
ATOM 1197 C CA . HIS B 1 7 ? -18.656 -10.57 -2.012 1 63.84 7 HIS B CA 1
ATOM 1198 C C . HIS B 1 7 ? -18.016 -10.922 -0.674 1 63.84 7 HIS B C 1
ATOM 1200 O O . HIS B 1 7 ? -17.234 -10.141 -0.13 1 63.84 7 HIS B O 1
ATOM 1206 N N . SER B 1 8 ? -18.609 -11.961 -0.096 1 70.75 8 SER B N 1
ATOM 1207 C CA . SER B 1 8 ? -17.875 -12.547 1.012 1 70.75 8 SER B CA 1
ATOM 1208 C C . SER B 1 8 ? -16.438 -12.859 0.612 1 70.75 8 SER B C 1
ATOM 1210 O O . SER B 1 8 ? -16.125 -13 -0.575 1 70.75 8 SER B O 1
ATOM 1212 N N . LEU B 1 9 ? -15.562 -12.727 1.517 1 75 9 LEU B N 1
ATOM 1213 C CA . LEU B 1 9 ? -14.156 -13.023 1.265 1 75 9 LEU B CA 1
ATOM 1214 C C . LEU B 1 9 ? -14 -14.359 0.547 1 75 9 LEU B C 1
ATOM 1216 O O . LEU B 1 9 ? -13.219 -14.477 -0.396 1 75 9 LEU B O 1
ATOM 1220 N N . GLU B 1 10 ? -14.828 -15.352 0.951 1 75.31 10 GLU B N 1
ATOM 1221 C CA . GLU B 1 10 ? -14.773 -16.672 0.348 1 75.31 10 GLU B CA 1
ATOM 1222 C C . GLU B 1 10 ? -15.211 -16.641 -1.113 1 75.31 10 GLU B C 1
ATOM 1224 O O . GLU B 1 10 ? -14.594 -17.266 -1.97 1 75.31 10 GLU B O 1
ATOM 1229 N N . ALA B 1 11 ? -16.203 -15.938 -1.306 1 79.44 11 ALA B N 1
ATOM 1230 C CA . ALA B 1 11 ? -16.703 -15.82 -2.672 1 79.44 11 ALA B CA 1
ATOM 1231 C C . ALA B 1 11 ? -15.688 -15.109 -3.566 1 79.44 11 ALA B C 1
ATOM 1233 O O . ALA B 1 11 ? -15.516 -15.477 -4.73 1 79.44 11 ALA B O 1
ATOM 1234 N N . MET B 1 12 ? -15.055 -14.164 -2.996 1 79.62 12 MET B N 1
ATOM 1235 C CA . MET B 1 12 ? -14.055 -13.406 -3.742 1 79.62 12 MET B CA 1
ATOM 1236 C C . MET B 1 12 ? -12.859 -14.289 -4.105 1 79.62 12 MET B C 1
ATOM 1238 O O . MET B 1 12 ? -12.336 -14.203 -5.215 1 79.62 12 MET B O 1
ATOM 1242 N N . LEU B 1 13 ? -12.578 -15.164 -3.203 1 80.62 13 LEU B N 1
ATOM 1243 C CA . LEU B 1 13 ? -11.406 -16 -3.402 1 80.62 13 LEU B CA 1
ATOM 1244 C C . LEU B 1 13 ? -11.688 -17.109 -4.422 1 80.62 13 LEU B C 1
ATOM 1246 O O . LEU B 1 13 ? -10.758 -17.703 -4.977 1 80.62 13 LEU B O 1
ATOM 1250 N N . ALA B 1 14 ? -12.961 -17.375 -4.668 1 84.12 14 ALA B N 1
ATOM 1251 C CA . ALA B 1 14 ? -13.367 -18.422 -5.609 1 84.12 14 ALA B CA 1
ATOM 1252 C C . ALA B 1 14 ? -13.375 -17.891 -7.043 1 84.12 14 ALA B C 1
ATOM 1254 O O . ALA B 1 14 ? -13.43 -18.672 -7.996 1 84.12 14 ALA B O 1
ATOM 1255 N N . LEU B 1 15 ? -13.312 -16.609 -7.152 1 89.56 15 LEU B N 1
ATOM 1256 C CA . LEU B 1 15 ? -13.32 -16 -8.477 1 89.56 15 LEU B CA 1
ATOM 1257 C C . LEU B 1 15 ? -12.016 -16.281 -9.219 1 89.56 15 LEU B C 1
ATOM 1259 O O . LEU B 1 15 ? -10.984 -16.531 -8.594 1 89.56 15 LEU B O 1
ATOM 1263 N N . PRO B 1 16 ? -12.195 -16.25 -10.57 1 93.69 16 PRO B N 1
ATOM 1264 C CA . PRO B 1 16 ? -10.938 -16.266 -11.32 1 93.69 16 PRO B CA 1
ATOM 1265 C C . PRO B 1 16 ? -9.984 -15.156 -10.898 1 93.69 16 PRO B C 1
ATOM 1267 O O . PRO B 1 16 ? -10.43 -14.102 -10.422 1 93.69 16 PRO B O 1
ATOM 1270 N N . LEU B 1 17 ? -8.742 -15.344 -11.102 1 93.75 17 LEU B N 1
ATOM 1271 C CA . LEU B 1 17 ? -7.715 -14.453 -10.555 1 93.75 17 LEU B CA 1
ATOM 1272 C C . LEU B 1 17 ? -7.914 -13.031 -11.055 1 93.75 17 LEU B C 1
ATOM 1274 O O . LEU B 1 17 ? -7.781 -12.07 -10.289 1 93.75 17 LEU B O 1
ATOM 1278 N N . TYR B 1 18 ? -8.227 -12.875 -12.312 1 94 18 TYR B N 1
ATOM 1279 C CA . TYR B 1 18 ? -8.422 -11.539 -12.867 1 94 18 TYR B CA 1
ATOM 1280 C C . TYR B 1 18 ? -9.586 -10.828 -12.18 1 94 18 TYR B C 1
ATOM 1282 O O . TYR B 1 18 ? -9.461 -9.672 -11.766 1 94 18 TYR B O 1
ATOM 1290 N N . GLU B 1 19 ? -10.648 -11.508 -12.07 1 94.44 19 GLU B N 1
ATOM 1291 C CA . GLU B 1 19 ? -11.828 -10.93 -11.43 1 94.44 19 GLU B CA 1
ATOM 1292 C C . GLU B 1 19 ? -11.57 -10.656 -9.953 1 94.44 19 GLU B C 1
ATOM 1294 O O . GLU B 1 19 ? -12.055 -9.664 -9.406 1 94.44 19 GLU B O 1
ATOM 1299 N N . GLN B 1 20 ? -10.852 -11.547 -9.312 1 93.75 20 GLN B N 1
ATOM 1300 C CA . GLN B 1 20 ? -10.445 -11.32 -7.93 1 93.75 20 GLN B CA 1
ATOM 1301 C C . GLN B 1 20 ? -9.688 -10 -7.789 1 93.75 20 GLN B C 1
ATOM 1303 O O . GLN B 1 20 ? -9.977 -9.203 -6.898 1 93.75 20 GLN B O 1
ATOM 1308 N N . ALA B 1 21 ? -8.781 -9.805 -8.648 1 93.25 21 ALA B N 1
ATOM 1309 C CA . ALA B 1 21 ? -7.918 -8.625 -8.594 1 93.25 21 ALA B CA 1
ATOM 1310 C C . ALA B 1 21 ? -8.719 -7.352 -8.82 1 93.25 21 ALA B C 1
ATOM 1312 O O . ALA B 1 21 ? -8.539 -6.359 -8.109 1 93.25 21 ALA B O 1
ATOM 1313 N N . ILE B 1 22 ? -9.586 -7.43 -9.789 1 94.56 22 ILE B N 1
ATOM 1314 C CA . ILE B 1 22 ? -10.406 -6.266 -10.109 1 94.56 22 ILE B CA 1
ATOM 1315 C C . ILE B 1 22 ? -11.312 -5.934 -8.93 1 94.56 22 ILE B C 1
ATOM 1317 O O . ILE B 1 22 ? -11.414 -4.773 -8.523 1 94.56 22 ILE B O 1
ATOM 1321 N N . GLU B 1 23 ? -11.883 -6.91 -8.414 1 92.94 23 GLU B N 1
ATOM 1322 C CA . GLU B 1 23 ? -12.797 -6.691 -7.301 1 92.94 23 GLU B CA 1
ATOM 1323 C C . GLU B 1 23 ? -12.062 -6.133 -6.086 1 92.94 23 GLU B C 1
ATOM 1325 O O . GLU B 1 23 ? -12.555 -5.211 -5.426 1 92.94 23 GLU B O 1
ATOM 1330 N N . ARG B 1 24 ? -10.992 -6.684 -5.812 1 91.69 24 ARG B N 1
ATOM 1331 C CA . ARG B 1 24 ? -10.203 -6.215 -4.68 1 91.69 24 ARG B CA 1
ATOM 1332 C C . ARG B 1 24 ? -9.766 -4.766 -4.875 1 91.69 24 ARG B C 1
ATOM 1334 O O . ARG B 1 24 ? -9.828 -3.963 -3.941 1 91.69 24 ARG B O 1
ATOM 1341 N N . GLU B 1 25 ? -9.352 -4.492 -6.051 1 93.62 25 GLU B N 1
ATOM 1342 C CA . GLU B 1 25 ? -8.938 -3.123 -6.344 1 93.62 25 GLU B CA 1
ATOM 1343 C C . GLU B 1 25 ? -10.109 -2.156 -6.219 1 93.62 25 GLU B C 1
ATOM 1345 O O . GLU B 1 25 ? -9.969 -1.066 -5.66 1 93.62 25 GLU B O 1
ATOM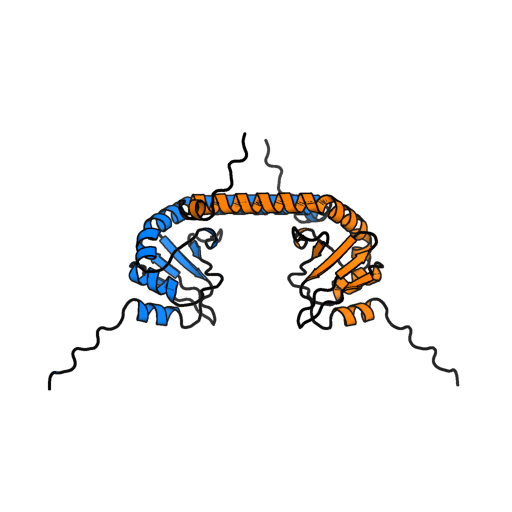 1350 N N . ASN B 1 26 ? -11.219 -2.559 -6.691 1 94.25 26 ASN B N 1
ATOM 1351 C CA . ASN B 1 26 ? -12.406 -1.719 -6.598 1 94.25 26 ASN B CA 1
ATOM 1352 C C . ASN B 1 26 ? -12.828 -1.507 -5.148 1 94.25 26 ASN B C 1
ATOM 1354 O O . ASN B 1 26 ? -13.195 -0.396 -4.758 1 94.25 26 ASN B O 1
ATOM 1358 N N . GLU B 1 27 ? -12.766 -2.549 -4.406 1 91.88 27 GLU B N 1
ATOM 1359 C CA . GLU B 1 27 ? -13.102 -2.449 -2.988 1 91.88 27 GLU B CA 1
ATOM 1360 C C . GLU B 1 27 ? -12.141 -1.52 -2.258 1 91.88 27 GLU B C 1
ATOM 1362 O O . GLU B 1 27 ? -12.562 -0.683 -1.456 1 91.88 27 GLU B O 1
ATOM 1367 N N . ARG B 1 28 ? -10.906 -1.744 -2.502 1 92.62 28 ARG B N 1
ATOM 1368 C CA . ARG B 1 28 ? -9.883 -0.889 -1.908 1 92.62 28 ARG B CA 1
ATOM 1369 C C . ARG B 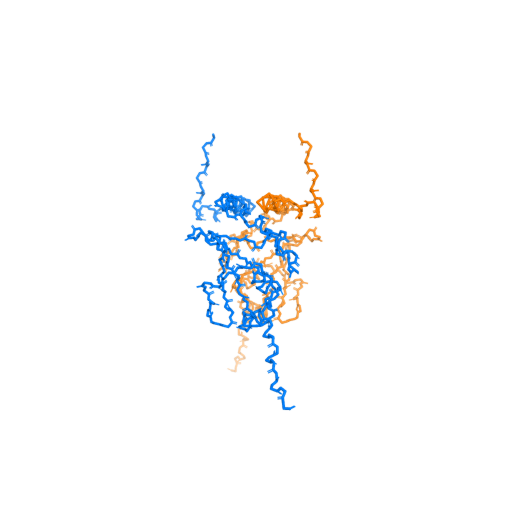1 28 ? -10.109 0.574 -2.273 1 92.62 28 ARG B C 1
ATOM 1371 O O . ARG B 1 28 ? -10 1.457 -1.421 1 92.62 28 ARG B O 1
ATOM 1378 N N . HIS B 1 29 ? -10.391 0.826 -3.527 1 94.31 29 HIS B N 1
ATOM 1379 C CA . HIS B 1 29 ? -10.617 2.182 -4.016 1 94.31 29 HIS B CA 1
ATOM 1380 C C . HIS B 1 29 ? -11.836 2.811 -3.342 1 94.31 29 HIS B C 1
ATOM 1382 O O . HIS B 1 29 ? -11.773 3.957 -2.891 1 94.31 29 HIS B O 1
ATOM 1388 N N . ARG B 1 30 ? -12.859 2.037 -3.281 1 94.56 30 ARG B N 1
ATOM 1389 C CA . ARG B 1 30 ? -14.07 2.521 -2.625 1 94.56 30 ARG B CA 1
ATOM 1390 C C . ARG B 1 30 ? -13.805 2.85 -1.16 1 94.56 30 ARG B C 1
ATOM 1392 O O . ARG B 1 30 ? -14.266 3.879 -0.656 1 94.56 30 ARG B O 1
ATOM 1399 N N . ALA B 1 31 ? -13.125 2.014 -0.505 1 91.81 31 ALA B N 1
ATOM 1400 C CA . ALA B 1 31 ? -12.797 2.219 0.903 1 91.81 31 ALA B CA 1
ATOM 1401 C C . ALA B 1 31 ? -11.961 3.48 1.093 1 91.81 31 ALA B C 1
ATOM 1403 O O . ALA B 1 31 ? -12.195 4.258 2.021 1 91.81 31 ALA B O 1
ATOM 1404 N N . ARG B 1 32 ? -11.039 3.67 0.21 1 93.62 32 ARG B N 1
ATOM 1405 C CA . ARG B 1 32 ? -10.18 4.844 0.312 1 93.62 32 ARG B CA 1
ATOM 1406 C C . ARG B 1 32 ? -10.961 6.121 0.029 1 93.62 32 ARG B C 1
ATOM 1408 O O . ARG B 1 32 ? -10.766 7.137 0.702 1 93.62 32 ARG B O 1
ATOM 1415 N N . ILE B 1 33 ? -11.805 6.066 -0.931 1 94.56 33 ILE B N 1
ATOM 1416 C CA . ILE B 1 33 ? -12.633 7.23 -1.239 1 94.56 33 ILE B CA 1
ATOM 1417 C C . ILE B 1 33 ? -13.508 7.57 -0.038 1 94.56 33 ILE B C 1
ATOM 1419 O O . ILE B 1 33 ? -13.633 8.742 0.334 1 94.56 33 ILE B O 1
ATOM 1423 N N . LYS B 1 34 ? -14.078 6.578 0.553 1 92.88 34 LYS B N 1
ATOM 1424 C CA . LYS B 1 34 ? -14.898 6.789 1.739 1 92.88 34 LYS B CA 1
ATOM 1425 C C . LYS B 1 34 ? -14.078 7.383 2.881 1 92.88 34 LYS B C 1
ATOM 1427 O O . LYS B 1 34 ? -14.547 8.289 3.58 1 92.88 34 LYS B O 1
ATOM 1432 N N . GLU B 1 35 ? -12.922 6.867 3.096 1 92.31 35 GLU B N 1
ATOM 1433 C CA . GLU B 1 35 ? -12 7.395 4.102 1 92.31 35 GLU B CA 1
ATOM 1434 C C . GLU B 1 35 ? -11.711 8.875 3.855 1 92.31 35 GLU B C 1
ATOM 1436 O O . GLU B 1 35 ? -11.766 9.688 4.781 1 92.31 35 GLU B O 1
ATOM 1441 N N . LEU B 1 36 ? -11.422 9.203 2.654 1 93.69 36 LEU B N 1
ATOM 1442 C CA . LEU B 1 36 ? -11.086 10.578 2.291 1 93.69 36 LEU B CA 1
ATOM 1443 C C . LEU B 1 36 ? -12.281 11.5 2.523 1 93.69 36 LEU B C 1
ATOM 1445 O O . LEU B 1 36 ? -12.117 12.633 2.99 1 93.69 36 LEU B O 1
ATOM 1449 N N . GLU B 1 37 ? -13.422 10.992 2.188 1 93.56 37 GLU B N 1
ATOM 1450 C CA . GLU B 1 37 ? -14.625 11.781 2.432 1 93.56 37 GLU B CA 1
ATOM 1451 C C . GLU B 1 37 ? -14.805 12.07 3.92 1 93.56 37 GLU B C 1
ATOM 1453 O O . GLU B 1 37 ? -15.172 13.188 4.297 1 93.56 37 GLU B O 1
ATOM 1458 N N . ARG B 1 38 ? -14.508 11.109 4.723 1 90.44 38 ARG B N 1
ATOM 1459 C CA . ARG B 1 38 ? -14.625 11.273 6.168 1 90.44 38 ARG B CA 1
ATOM 1460 C C . ARG B 1 38 ? -13.609 12.289 6.688 1 90.44 38 ARG B C 1
ATOM 1462 O O . ARG B 1 38 ? -13.852 12.945 7.703 1 90.44 38 ARG B O 1
ATOM 1469 N N . MET B 1 39 ? -12.547 12.398 5.945 1 92.12 39 MET B N 1
ATOM 1470 C CA . MET B 1 39 ? -11.453 13.266 6.387 1 92.12 39 MET B CA 1
ATOM 1471 C C . MET B 1 39 ? -11.586 14.656 5.793 1 92.12 39 MET B C 1
ATOM 1473 O O . MET B 1 39 ? -10.75 15.531 6.043 1 92.12 39 MET B O 1
ATOM 1477 N N . ARG B 1 40 ? -12.578 14.891 5.047 1 93 40 ARG B N 1
ATOM 1478 C CA . ARG B 1 40 ? -12.664 16.094 4.238 1 93 40 ARG B CA 1
ATOM 1479 C C . ARG B 1 40 ? -12.523 17.344 5.102 1 93 40 ARG B C 1
ATOM 1481 O O . ARG B 1 40 ? -11.742 18.25 4.789 1 93 40 ARG B O 1
ATOM 1488 N N . ALA B 1 41 ? -13.18 17.422 6.172 1 92.81 41 ALA B N 1
ATOM 1489 C CA . ALA B 1 41 ? -13.156 18.594 7.043 1 92.81 41 ALA B CA 1
ATOM 1490 C C . ALA B 1 41 ? -11.773 18.781 7.652 1 92.81 41 ALA B C 1
ATOM 1492 O O . ALA B 1 41 ? -11.25 19.906 7.676 1 92.81 41 ALA B O 1
ATOM 1493 N N . ALA B 1 42 ? -11.18 17.75 8.164 1 93.38 42 ALA B N 1
ATOM 1494 C CA . ALA B 1 42 ? -9.852 17.812 8.766 1 93.38 42 ALA B CA 1
ATOM 1495 C C . ALA B 1 42 ? -8.805 18.234 7.73 1 93.38 42 ALA B C 1
ATOM 1497 O O . ALA B 1 42 ? -7.906 19.016 8.023 1 93.38 42 ALA B O 1
ATOM 1498 N N . LEU B 1 43 ? -8.969 17.75 6.543 1 94.56 43 LEU B N 1
ATOM 1499 C CA . LEU B 1 43 ? -8.031 18.094 5.48 1 94.56 43 LEU B CA 1
ATOM 1500 C C . LEU B 1 43 ? -8.156 19.562 5.098 1 94.56 43 LEU B C 1
ATOM 1502 O O . LEU B 1 43 ? -7.152 20.203 4.762 1 94.56 43 LEU B O 1
ATOM 1506 N N . LYS B 1 44 ? -9.367 20.016 5.125 1 94.56 44 LYS B N 1
ATOM 1507 C CA . LYS B 1 44 ? -9.555 21.438 4.863 1 94.56 44 LYS B CA 1
ATOM 1508 C C . LYS B 1 44 ? -8.852 22.297 5.914 1 94.56 44 LYS B C 1
ATOM 1510 O O . LYS B 1 44 ? -8.195 23.281 5.582 1 94.56 44 LYS B O 1
ATOM 1515 N N . LEU B 1 45 ? -8.984 21.906 7.129 1 94.69 45 LEU B N 1
ATOM 1516 C CA . LEU B 1 45 ? -8.32 22.625 8.211 1 94.69 45 LEU B CA 1
ATOM 1517 C C . LEU B 1 45 ? -6.805 22.547 8.07 1 94.69 45 LEU B C 1
ATOM 1519 O O . LEU B 1 45 ? -6.109 23.531 8.258 1 94.69 45 LEU B O 1
ATOM 1523 N N . LEU B 1 46 ? -6.301 21.391 7.762 1 95.31 46 LEU B N 1
ATOM 1524 C CA . LEU B 1 46 ? -4.863 21.234 7.582 1 95.31 46 LEU B CA 1
ATOM 1525 C C . LEU B 1 46 ? -4.367 22.047 6.391 1 95.31 46 LEU B C 1
ATOM 1527 O O . LEU B 1 46 ? -3.262 22.594 6.426 1 95.31 46 LEU B O 1
ATOM 1531 N N . ASP B 1 47 ? -5.203 22.047 5.375 1 95.69 47 ASP B N 1
ATOM 1532 C CA . ASP B 1 47 ? -4.879 22.844 4.188 1 95.69 47 ASP B CA 1
ATOM 1533 C C . ASP B 1 47 ? -4.656 24.312 4.547 1 95.69 47 ASP B C 1
ATOM 1535 O O . ASP B 1 47 ? -3.75 24.953 4.016 1 95.69 47 ASP B O 1
ATOM 1539 N N . ALA B 1 48 ? -5.387 24.797 5.406 1 95.44 48 ALA B N 1
ATOM 1540 C CA . ALA B 1 48 ? -5.266 26.188 5.848 1 95.44 48 ALA B CA 1
ATOM 1541 C C . ALA B 1 48 ? -3.945 26.406 6.578 1 95.44 48 ALA B C 1
ATOM 1543 O O . ALA B 1 48 ? -3.461 27.547 6.652 1 95.44 48 ALA B O 1
ATOM 1544 N N . GLU B 1 49 ? -3.354 25.359 7.094 1 95.81 49 GLU B N 1
ATOM 1545 C CA . GLU B 1 49 ? -2.113 25.469 7.855 1 95.81 49 GLU B CA 1
ATOM 1546 C C . GLU B 1 49 ? -0.895 25.312 6.949 1 95.81 49 GLU B C 1
ATOM 1548 O O . GLU B 1 49 ? 0.231 25.594 7.359 1 95.81 49 GLU B O 1
ATOM 1553 N N . ARG B 1 50 ? -1.065 24.891 5.746 1 95 50 ARG B N 1
ATOM 1554 C CA . ARG B 1 50 ? 0.033 24.531 4.859 1 95 50 ARG B CA 1
ATOM 1555 C C . ARG B 1 50 ? 0.966 25.703 4.621 1 95 50 ARG B C 1
ATOM 1557 O O . ARG B 1 50 ? 2.189 25.562 4.668 1 95 50 ARG B O 1
ATOM 1564 N N . PRO B 1 51 ? 0.407 26.953 4.395 1 94.81 51 PRO B N 1
ATOM 1565 C CA . PRO B 1 51 ? 1.327 28.062 4.172 1 94.81 51 PRO B CA 1
ATOM 1566 C C . PRO B 1 51 ? 2.256 28.312 5.359 1 94.81 51 PRO B C 1
ATOM 1568 O O . PRO B 1 51 ? 3.451 28.562 5.172 1 94.81 51 PRO B O 1
ATOM 1571 N N . THR B 1 52 ? 1.746 28.172 6.543 1 95.75 52 THR B N 1
ATOM 1572 C CA . THR B 1 52 ? 2.545 28.406 7.738 1 95.75 52 THR B CA 1
ATOM 1573 C C . THR B 1 52 ? 3.578 27.297 7.926 1 95.75 52 THR B C 1
ATOM 1575 O O . THR B 1 52 ? 4.727 27.562 8.289 1 95.75 52 THR B O 1
ATOM 1578 N N . ILE B 1 53 ? 3.232 26.109 7.68 1 94.88 53 ILE B N 1
ATOM 1579 C CA . ILE B 1 53 ? 4.141 24.969 7.801 1 94.88 53 ILE B CA 1
ATOM 1580 C C . ILE B 1 53 ? 5.25 25.078 6.758 1 94.88 53 ILE B C 1
ATOM 1582 O O . ILE B 1 53 ? 6.422 24.828 7.055 1 94.88 53 ILE B O 1
ATOM 1586 N N . LYS B 1 54 ? 4.816 25.453 5.574 1 94.19 54 LYS B N 1
ATOM 1587 C CA . LYS B 1 54 ? 5.793 25.656 4.508 1 94.19 54 LYS B CA 1
ATOM 1588 C C . LYS B 1 54 ? 6.793 26.75 4.871 1 94.19 54 LYS B C 1
ATOM 1590 O O . LYS B 1 54 ? 7.992 26.609 4.633 1 94.19 54 LYS B O 1
ATOM 1595 N N . ALA B 1 55 ? 6.297 27.812 5.379 1 95.5 55 ALA B N 1
ATOM 1596 C CA . ALA B 1 55 ? 7.16 28.906 5.816 1 95.5 55 ALA B CA 1
ATOM 1597 C C . ALA B 1 55 ? 8.156 28.438 6.875 1 95.5 55 ALA B C 1
ATOM 1599 O O . ALA B 1 55 ? 9.25 28.984 6.992 1 95.5 55 ALA B O 1
ATOM 1600 N N . ALA B 1 56 ? 7.727 27.391 7.586 1 93.44 56 ALA B N 1
ATOM 1601 C CA . ALA B 1 56 ? 8.586 26.828 8.625 1 93.44 56 ALA B CA 1
ATOM 1602 C C . ALA B 1 56 ? 9.539 25.797 8.039 1 93.44 56 ALA B C 1
ATOM 1604 O O . ALA B 1 56 ? 10.328 25.188 8.773 1 93.44 56 ALA B O 1
ATOM 1605 N N . GLY B 1 57 ? 9.438 25.422 6.746 1 90.44 57 GLY B N 1
ATOM 1606 C CA . GLY B 1 57 ? 10.477 24.672 6.07 1 90.44 57 GLY B CA 1
ATOM 1607 C C . GLY B 1 57 ? 10.023 23.297 5.617 1 90.44 57 GLY B C 1
ATOM 1608 O O . GLY B 1 57 ? 10.836 22.484 5.168 1 90.44 57 GLY B O 1
ATOM 1609 N N . ARG B 1 58 ? 8.734 23 5.773 1 92.88 58 ARG B N 1
ATOM 1610 C CA . ARG B 1 58 ? 8.266 21.672 5.383 1 92.88 58 ARG B CA 1
ATOM 1611 C C . ARG B 1 58 ? 6.941 21.75 4.637 1 92.88 58 ARG B C 1
ATOM 1613 O O . ARG B 1 58 ? 6.156 22.672 4.855 1 92.88 58 ARG B O 1
ATOM 1620 N N . GLU B 1 59 ? 6.797 20.766 3.797 1 91.06 59 GLU B N 1
ATOM 1621 C CA . GLU B 1 59 ? 5.539 20.672 3.066 1 91.06 59 GLU B CA 1
ATOM 1622 C C . GLU B 1 59 ? 4.77 19.406 3.473 1 91.06 59 GLU B C 1
ATOM 1624 O O . GLU B 1 59 ? 5.371 18.391 3.805 1 91.06 59 GLU B O 1
ATOM 1629 N N . ILE B 1 60 ? 3.428 19.562 3.436 1 90.75 60 ILE B N 1
ATOM 1630 C CA . ILE B 1 60 ? 2.545 18.438 3.717 1 90.75 60 ILE B CA 1
ATOM 1631 C C . ILE B 1 60 ? 1.746 18.078 2.465 1 90.75 60 ILE B C 1
ATOM 1633 O O . ILE B 1 60 ? 1.156 18.969 1.829 1 90.75 60 ILE B O 1
ATOM 1637 N N . TYR B 1 61 ? 1.807 16.828 2.154 1 88.88 61 TYR B N 1
ATOM 1638 C CA . TYR B 1 61 ? 1.081 16.344 0.988 1 88.88 61 TYR B CA 1
ATOM 1639 C C . TYR B 1 61 ? 0.051 15.289 1.389 1 88.88 61 TYR B C 1
ATOM 1641 O O . TYR B 1 61 ? 0.232 14.578 2.381 1 88.88 61 TYR B O 1
ATOM 1649 N N . ALA B 1 62 ? -0.956 15.164 0.578 1 89.25 62 ALA B N 1
ATOM 1650 C CA . ALA B 1 62 ? -2.104 14.32 0.904 1 89.25 62 ALA B CA 1
ATOM 1651 C C . ALA B 1 62 ? -1.726 12.844 0.868 1 89.25 62 ALA B C 1
ATOM 1653 O O . ALA B 1 62 ? -2.316 12.031 1.578 1 89.25 62 ALA B O 1
ATOM 1654 N N . GLU B 1 63 ? -0.785 12.516 0.072 1 84.5 63 GLU B N 1
ATOM 1655 C CA . GLU B 1 63 ? -0.431 11.117 -0.149 1 84.5 63 GLU B CA 1
ATOM 1656 C C . GLU B 1 63 ? 0.051 10.461 1.142 1 84.5 63 GLU B C 1
ATOM 1658 O O . GLU B 1 63 ? 0.008 9.234 1.274 1 84.5 63 GLU B O 1
ATOM 1663 N N . HIS B 1 64 ? 0.411 11.234 2.051 1 87.81 64 HIS B N 1
ATOM 1664 C CA . HIS B 1 64 ? 0.978 10.703 3.283 1 87.81 64 HIS B CA 1
ATOM 1665 C C . HIS B 1 64 ? -0.056 10.688 4.406 1 87.81 64 HIS B C 1
ATOM 1667 O O . HIS B 1 64 ? 0.249 10.297 5.531 1 87.81 64 HIS B O 1
ATOM 1673 N N . LEU B 1 65 ? -1.237 11.109 4.082 1 91.5 65 LEU B N 1
ATOM 1674 C CA . LEU B 1 65 ? -2.256 11.273 5.109 1 91.5 65 LEU B CA 1
ATOM 1675 C C . LEU B 1 65 ? -3.258 10.125 5.074 1 91.5 65 LEU B C 1
ATOM 1677 O O . LEU B 1 65 ? -3.646 9.664 3.998 1 91.5 65 LEU B O 1
ATOM 1681 N N . SER B 1 66 ? -3.578 9.68 6.25 1 90.19 66 SER B N 1
ATOM 1682 C CA . SER B 1 66 ? -4.609 8.664 6.422 1 90.19 66 SER B CA 1
ATOM 1683 C C . SER B 1 66 ? -5.383 8.875 7.719 1 90.19 66 SER B C 1
ATOM 1685 O O . SER B 1 66 ? -5.105 9.812 8.469 1 90.19 66 SER B O 1
ATOM 1687 N N . ARG B 1 67 ? -6.445 8.094 7.781 1 84.88 67 ARG B N 1
ATOM 1688 C CA . ARG B 1 67 ? -7.238 8.133 9.008 1 84.88 67 ARG B CA 1
ATOM 1689 C C . ARG B 1 67 ? -7.852 6.773 9.305 1 84.88 67 ARG B C 1
ATOM 1691 O O . ARG B 1 67 ? -8.352 6.102 8.398 1 84.88 67 ARG B O 1
ATOM 1698 N N . SER B 1 68 ? -7.48 6.438 10.57 1 74.06 68 SER B N 1
ATOM 1699 C CA . SER B 1 68 ? -8.188 5.238 11.008 1 74.06 68 SER B CA 1
ATOM 1700 C C . SER B 1 68 ? -9.688 5.477 11.078 1 74.06 68 SER B C 1
ATOM 1702 O O . SER B 1 68 ? -10.133 6.57 11.438 1 74.06 68 SER B O 1
ATOM 1704 N N . PRO B 1 69 ? -10.453 4.477 10.672 1 70.69 69 PRO B N 1
ATOM 1705 C CA . PRO B 1 69 ? -11.906 4.633 10.75 1 70.69 69 PRO B CA 1
ATOM 1706 C C . PRO B 1 69 ? -12.391 4.949 12.172 1 70.69 69 PRO B C 1
ATOM 1708 O O . PRO B 1 69 ? -13.492 5.469 12.344 1 70.69 69 PRO B O 1
ATOM 1711 N N . PHE B 1 70 ? -11.578 4.699 13.086 1 71.25 70 PHE B N 1
ATOM 1712 C CA . PHE B 1 70 ? -12.023 4.801 14.469 1 71.25 70 PHE B CA 1
ATOM 1713 C C . PHE B 1 70 ? -11.438 6.031 15.148 1 71.25 70 PHE B C 1
ATOM 1715 O O . PHE B 1 70 ? -11.57 6.203 16.359 1 71.25 70 PHE B O 1
ATOM 1722 N N . SER B 1 71 ? -10.742 6.816 14.383 1 75.69 71 SER B N 1
ATOM 1723 C CA . SER B 1 71 ? -10.102 7.988 14.977 1 75.69 71 SER B CA 1
ATOM 1724 C C . SER B 1 71 ? -10.375 9.242 14.156 1 75.69 71 SER B C 1
ATOM 1726 O O . SER B 1 71 ? -10.578 9.172 12.945 1 75.69 71 SER B O 1
ATOM 1728 N N . SER B 1 72 ? -10.555 10.312 14.898 1 81.5 72 SER B N 1
ATOM 1729 C CA . SER B 1 72 ? -10.672 11.609 14.234 1 81.5 72 SER B CA 1
ATOM 1730 C C . SER B 1 72 ? -9.305 12.219 13.969 1 81.5 72 SER B C 1
ATOM 1732 O O . SER B 1 72 ? -9.195 13.258 13.312 1 81.5 72 SER B O 1
ATOM 1734 N N . THR B 1 73 ? -8.336 11.5 14.391 1 90.19 73 THR B N 1
ATOM 1735 C CA . THR B 1 73 ? -6.973 11.992 14.25 1 90.19 73 THR B CA 1
ATOM 1736 C C . THR B 1 73 ? -6.402 11.633 12.883 1 90.19 73 THR B C 1
ATOM 1738 O O . THR B 1 73 ? -6.469 10.484 12.461 1 90.19 73 THR B O 1
ATOM 1741 N N . LEU B 1 74 ? -5.906 12.68 12.234 1 93.88 74 LEU B N 1
ATOM 1742 C CA . LEU B 1 74 ? -5.168 12.438 11 1 93.88 74 LEU B CA 1
ATOM 1743 C C . LEU B 1 74 ? -3.814 11.797 11.297 1 93.88 74 LEU B C 1
ATOM 1745 O O . LEU B 1 74 ? -3.15 12.156 12.273 1 93.88 74 LEU B O 1
ATOM 1749 N N . ALA B 1 75 ? -3.529 10.891 10.523 1 93.81 75 ALA B N 1
ATOM 1750 C CA . ALA B 1 75 ? -2.211 10.273 10.617 1 93.81 75 ALA B CA 1
ATOM 1751 C C . ALA B 1 75 ? -1.35 10.633 9.406 1 93.81 75 ALA B C 1
ATOM 1753 O O . ALA B 1 75 ? -1.819 10.602 8.266 1 93.81 75 ALA B O 1
ATOM 1754 N N . TYR B 1 76 ? -0.192 11.047 9.711 1 94 76 TYR B N 1
ATOM 1755 C CA . TYR B 1 76 ? 0.787 11.367 8.68 1 94 76 TYR B CA 1
ATOM 1756 C C . TYR B 1 76 ? 1.925 10.352 8.672 1 94 76 TYR B C 1
ATOM 1758 O O . TYR B 1 76 ? 2.604 10.172 9.688 1 94 76 TYR B O 1
ATOM 1766 N N . ASN B 1 77 ? 2.113 9.766 7.566 1 91.38 77 ASN B N 1
ATOM 1767 C CA . ASN B 1 77 ? 3.23 8.844 7.391 1 91.38 77 ASN B CA 1
ATOM 1768 C C . ASN B 1 77 ? 4.391 9.508 6.656 1 91.38 77 ASN B C 1
ATOM 1770 O O . ASN B 1 77 ? 4.309 9.758 5.453 1 91.38 77 ASN B O 1
ATOM 1774 N N . PRO B 1 78 ? 5.48 9.672 7.352 1 86 78 PRO B N 1
ATOM 1775 C CA . PRO B 1 78 ? 6.586 10.398 6.723 1 86 78 PRO B CA 1
ATOM 1776 C C . PRO B 1 78 ? 7.352 9.547 5.711 1 86 78 PRO B C 1
ATOM 1778 O O . PRO B 1 78 ? 8.195 10.062 4.977 1 86 78 PRO B O 1
ATOM 1781 N N . MET B 1 79 ? 7.125 8.344 5.512 1 78.44 79 MET B N 1
ATOM 1782 C CA . MET B 1 79 ? 7.711 7.395 4.566 1 78.44 79 MET B CA 1
ATOM 1783 C C . MET B 1 79 ? 9.227 7.316 4.742 1 78.44 79 MET B C 1
ATOM 1785 O O . MET B 1 79 ? 9.75 6.297 5.188 1 78.44 79 MET B O 1
ATOM 1789 N N . PHE B 1 80 ? 9.984 8.469 4.379 1 76.75 80 PHE B N 1
ATOM 1790 C CA . PHE B 1 80 ? 11.445 8.391 4.414 1 76.75 80 PHE B CA 1
ATOM 1791 C C . PHE B 1 80 ? 12.023 9.461 5.32 1 76.75 80 PHE B C 1
ATOM 1793 O O . PHE B 1 80 ? 13.234 9.484 5.57 1 76.75 80 PHE B O 1
ATOM 1800 N N . ASP B 1 81 ? 11.258 10.258 5.883 1 83.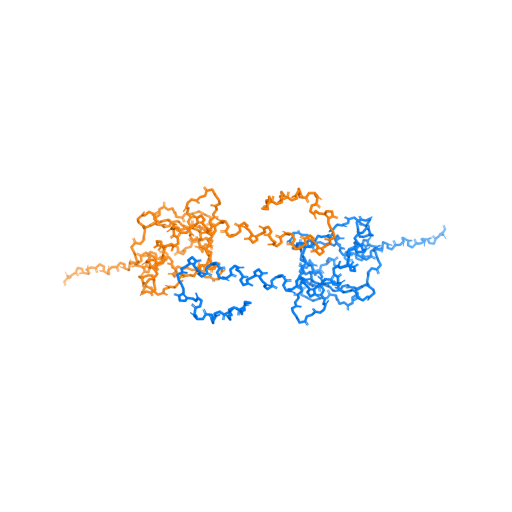56 81 ASP B N 1
ATOM 1801 C CA . ASP B 1 81 ? 11.75 11.32 6.754 1 83.56 81 ASP B CA 1
ATOM 1802 C C . ASP B 1 81 ? 11.227 11.148 8.18 1 83.56 81 ASP B C 1
ATOM 1804 O O . ASP B 1 81 ? 10.273 11.812 8.578 1 83.56 81 ASP B O 1
ATOM 1808 N N . HIS B 1 82 ? 11.992 10.391 8.891 1 88.69 82 HIS B N 1
ATOM 1809 C CA . HIS B 1 82 ? 11.578 10.07 10.25 1 88.69 82 HIS B CA 1
ATOM 1810 C C . HIS B 1 82 ? 12.266 10.984 11.266 1 88.69 82 HIS B C 1
ATOM 1812 O O . HIS B 1 82 ? 12.25 10.711 12.469 1 88.69 82 HIS B O 1
ATOM 1818 N N . GLY B 1 83 ? 12.883 12.023 10.758 1 90.69 83 GLY B N 1
ATOM 1819 C CA . GLY B 1 83 ? 13.633 12.945 11.594 1 90.69 83 GLY B CA 1
ATOM 1820 C C . GLY B 1 83 ? 12.766 14.023 12.211 1 90.69 83 GLY B C 1
ATOM 1821 O O . GLY B 1 83 ? 11.539 13.93 12.188 1 90.69 83 GLY B O 1
ATOM 1822 N N . PRO B 1 84 ? 13.445 14.953 12.805 1 93.81 84 PRO B N 1
ATOM 1823 C CA . PRO B 1 84 ? 12.742 15.977 13.586 1 93.81 84 PRO B CA 1
ATOM 1824 C C . PRO B 1 84 ? 12.164 17.094 12.711 1 93.81 84 PRO B C 1
ATOM 1826 O O . PRO B 1 84 ? 11.414 17.938 13.195 1 93.81 84 PRO B O 1
ATOM 1829 N N . GLY B 1 85 ? 12.461 17.078 11.438 1 93.94 85 GLY B N 1
ATOM 1830 C CA . GLY B 1 85 ? 12.18 18.219 10.578 1 93.94 85 GLY B CA 1
ATOM 1831 C C . GLY B 1 85 ? 10.719 18.625 10.586 1 93.94 85 GLY B C 1
ATOM 1832 O O . GLY B 1 85 ? 10.391 19.766 10.875 1 93.94 85 GLY B O 1
ATOM 1833 N N . LEU B 1 86 ? 9.867 17.688 10.281 1 95.31 86 LEU B N 1
ATOM 1834 C CA . LEU B 1 86 ? 8.445 18 10.219 1 95.31 86 LEU B CA 1
ATOM 1835 C C . LEU B 1 86 ? 7.914 18.391 11.594 1 95.31 86 LEU B C 1
ATOM 1837 O O . LEU B 1 86 ? 7.141 19.344 11.711 1 95.31 86 LEU B O 1
ATOM 1841 N N . LEU B 1 87 ? 8.328 17.734 12.578 1 96.69 87 LEU B N 1
ATOM 1842 C CA . LEU B 1 87 ? 7.906 18.047 13.93 1 96.69 87 LEU B CA 1
ATOM 1843 C C . LEU B 1 87 ? 8.305 19.469 14.305 1 96.69 87 LEU B C 1
ATOM 1845 O O . LEU B 1 87 ? 7.504 20.234 14.859 1 96.69 87 LEU B O 1
ATOM 1849 N N . ALA B 1 88 ? 9.516 19.781 14.016 1 96.38 88 ALA B N 1
ATOM 1850 C CA . ALA B 1 88 ? 10.016 21.125 14.297 1 96.38 88 ALA B CA 1
ATOM 1851 C C . ALA B 1 88 ? 9.188 22.172 13.57 1 96.38 88 ALA B C 1
ATOM 1853 O O . ALA B 1 88 ? 8.836 23.219 14.148 1 96.38 88 ALA B O 1
ATOM 1854 N N . ALA B 1 89 ? 8.93 21.938 12.375 1 96.44 89 ALA B N 1
ATOM 1855 C CA . ALA B 1 89 ? 8.125 22.875 11.586 1 96.44 89 ALA B CA 1
ATOM 1856 C C . ALA B 1 89 ? 6.742 23.062 12.203 1 96.44 89 ALA B C 1
ATOM 1858 O O . ALA B 1 89 ? 6.227 24.188 12.258 1 96.44 89 ALA B O 1
ATOM 1859 N N . LEU B 1 90 ? 6.145 21.969 12.641 1 97.5 90 LEU B N 1
ATOM 1860 C CA . LEU B 1 90 ? 4.828 22.047 13.266 1 97.5 90 LEU B CA 1
ATOM 1861 C C . LEU B 1 90 ? 4.887 22.828 14.57 1 97.5 90 LEU B C 1
ATOM 1863 O O . LEU B 1 90 ? 4.031 23.688 14.828 1 97.5 90 LEU B O 1
ATOM 1867 N N . LEU B 1 91 ? 5.895 22.578 15.289 1 97.38 91 LEU B N 1
ATOM 1868 C CA . LEU B 1 91 ? 6.062 23.297 16.547 1 97.38 91 LEU B CA 1
ATOM 1869 C C . LEU B 1 91 ? 6.254 24.781 16.297 1 97.38 91 LEU B C 1
ATOM 1871 O O . LEU B 1 91 ? 5.629 25.609 16.969 1 97.38 91 LEU B O 1
ATOM 1875 N N . ARG B 1 92 ? 7.031 25.109 15.359 1 96.31 92 ARG B N 1
ATOM 1876 C CA . ARG B 1 92 ? 7.25 26.516 15 1 96.31 92 ARG B CA 1
ATOM 1877 C C . ARG B 1 92 ? 5.957 27.172 14.531 1 96.31 92 ARG B C 1
ATOM 1879 O O . ARG B 1 92 ? 5.797 28.391 14.641 1 96.31 92 ARG B O 1
ATOM 1886 N N . SER B 1 93 ? 5.113 26.328 14.039 1 96.06 93 SER B N 1
ATOM 1887 C CA . SER B 1 93 ? 3.83 26.812 13.539 1 96.06 93 SER B CA 1
ATOM 1888 C C . SER B 1 93 ? 2.766 26.766 14.633 1 96.06 93 SER B C 1
ATOM 1890 O O . SER B 1 93 ? 1.568 26.75 14.336 1 96.06 93 SER B O 1
ATOM 1892 N N . LYS B 1 94 ? 3.17 26.578 15.875 1 96.06 94 LYS B N 1
ATOM 1893 C CA . LYS B 1 94 ? 2.348 26.766 17.062 1 96.06 94 LYS B CA 1
ATOM 1894 C C . LYS B 1 94 ? 1.478 25.531 17.312 1 96.06 94 LYS B C 1
ATOM 1896 O O . LYS B 1 94 ? 0.417 25.625 17.938 1 96.06 94 LYS B O 1
ATOM 1901 N N . TRP B 1 95 ? 1.864 24.406 16.703 1 97.44 95 TRP B N 1
ATOM 1902 C CA . TRP B 1 95 ? 1.258 23.141 17.125 1 97.44 95 TRP B CA 1
ATOM 1903 C C . TRP B 1 95 ? 1.796 22.703 18.484 1 97.44 95 TRP B C 1
ATOM 1905 O O . TRP B 1 95 ? 2.963 22.953 18.797 1 97.44 95 TRP B O 1
ATOM 1915 N N . LYS B 1 96 ? 0.937 22.047 19.234 1 97.56 96 LYS B N 1
ATOM 1916 C CA . LYS B 1 96 ? 1.322 21.562 20.547 1 97.56 96 LYS B CA 1
ATOM 1917 C C . LYS B 1 96 ? 1.351 20.047 20.609 1 97.56 96 LYS B C 1
ATOM 1919 O O . LYS B 1 96 ? 0.482 19.375 20.031 1 97.56 96 LYS B O 1
ATOM 1924 N N . VAL B 1 97 ? 2.266 19.5 21.328 1 97.81 97 VAL B N 1
ATOM 1925 C CA . VAL B 1 97 ? 2.336 18.062 21.531 1 97.81 97 VAL B CA 1
ATOM 1926 C C . VAL B 1 97 ? 1.309 17.625 22.578 1 97.81 97 VAL B C 1
ATOM 1928 O O . VAL B 1 97 ? 1.302 18.141 23.688 1 97.81 97 VAL B O 1
ATOM 1931 N N . ILE B 1 98 ? 0.498 16.672 22.234 1 97.06 98 ILE B N 1
ATOM 1932 C CA . ILE B 1 98 ? -0.505 16.234 23.188 1 97.06 98 ILE B CA 1
ATOM 1933 C C . ILE B 1 98 ? -0.247 14.781 23.578 1 97.06 98 ILE B C 1
ATOM 1935 O O . ILE B 1 98 ? -0.759 14.297 24.594 1 97.06 98 ILE B O 1
ATOM 1939 N N . GLU B 1 99 ? 0.422 14.102 22.766 1 96.44 99 GLU B N 1
ATOM 1940 C CA . GLU B 1 99 ? 0.88 12.742 23.031 1 96.44 99 GLU B CA 1
ATOM 1941 C C . GLU B 1 99 ? 2.283 12.516 22.484 1 96.44 99 GLU B C 1
ATOM 1943 O O . GLU B 1 99 ? 2.537 12.75 21.297 1 96.44 99 GLU B O 1
ATOM 1948 N N . ARG B 1 100 ? 3.219 12.086 23.219 1 96.44 100 ARG B N 1
ATOM 1949 C CA . ARG B 1 100 ? 4.613 11.969 22.812 1 96.44 100 ARG B CA 1
ATOM 1950 C C . ARG B 1 100 ? 4.875 10.625 22.141 1 96.44 100 ARG B C 1
ATOM 1952 O O . ARG B 1 100 ? 5.742 10.516 21.281 1 96.44 100 ARG B O 1
ATOM 1959 N N . GLY B 1 101 ? 4.121 9.68 22.375 1 92.12 101 GLY B N 1
ATOM 1960 C CA . GLY B 1 101 ? 4.371 8.344 21.859 1 92.12 101 GLY B CA 1
ATOM 1961 C C . GLY B 1 101 ? 5.449 7.598 22.609 1 92.12 101 GLY B C 1
ATOM 1962 O O . GLY B 1 101 ? 6.27 8.211 23.297 1 92.12 101 GLY B O 1
ATOM 1963 N N . THR B 1 102 ? 5.414 6.305 22.531 1 90.44 102 THR B N 1
ATOM 1964 C CA . THR B 1 102 ? 6.375 5.461 23.234 1 90.44 102 THR B CA 1
ATOM 1965 C C . THR B 1 102 ? 6.984 4.434 22.281 1 90.44 102 THR B C 1
ATOM 1967 O O . THR B 1 102 ? 6.52 4.266 21.156 1 90.44 102 THR B O 1
ATOM 1970 N N . GLY B 1 103 ? 8.188 3.912 22.75 1 90.5 103 GLY B N 1
ATOM 1971 C CA . GLY B 1 103 ? 8.789 2.838 21.984 1 90.5 103 GLY B CA 1
ATOM 1972 C C . GLY B 1 103 ? 9.945 3.303 21.109 1 90.5 103 GLY B C 1
ATOM 1973 O O . GLY B 1 103 ? 10.336 4.473 21.156 1 90.5 103 GLY B O 1
ATOM 1974 N N . PRO B 1 104 ? 10.539 2.418 20.328 1 90.75 104 PRO B N 1
ATOM 1975 C CA . PRO B 1 104 ? 11.695 2.742 19.5 1 90.75 104 PRO B CA 1
ATOM 1976 C C . PRO B 1 104 ? 11.328 3.641 18.312 1 90.75 104 PRO B C 1
ATOM 1978 O O . PRO B 1 104 ? 12.18 4.395 17.828 1 90.75 104 PRO B O 1
ATOM 1981 N N . TYR B 1 105 ? 10.062 3.545 17.938 1 93.88 105 TYR B N 1
ATOM 1982 C CA . TYR B 1 105 ? 9.555 4.398 16.875 1 93.88 105 TYR B CA 1
ATOM 1983 C C . TYR B 1 105 ? 8.258 5.078 17.297 1 93.88 105 TYR B C 1
ATOM 1985 O O . TYR B 1 105 ? 7.172 4.656 16.891 1 93.88 105 TYR B O 1
ATOM 1993 N N . PRO B 1 106 ? 8.414 6.031 18.094 1 95.44 106 PRO B N 1
ATOM 1994 C CA . PRO B 1 106 ? 7.219 6.691 18.641 1 95.44 106 PRO B CA 1
ATOM 1995 C C . PRO B 1 106 ? 6.422 7.438 17.562 1 95.44 106 PRO B C 1
ATOM 1997 O O . PRO B 1 106 ? 6.961 7.762 16.5 1 95.44 106 PRO B O 1
ATOM 2000 N N . SER B 1 107 ? 5.141 7.617 17.844 1 95.62 107 SER B N 1
ATOM 2001 C CA . SER B 1 107 ? 4.227 8.375 17 1 95.62 107 SER B CA 1
ATOM 2002 C C . SER B 1 107 ? 3.561 9.508 17.766 1 95.62 107 SER B C 1
ATOM 2004 O O . SER B 1 107 ? 2.438 9.359 18.25 1 95.62 10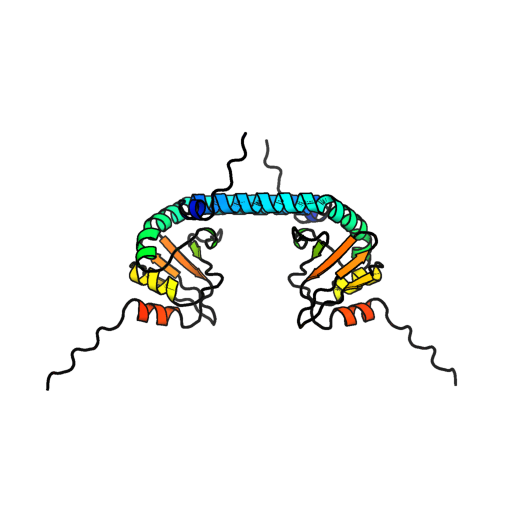7 SER B O 1
ATOM 2006 N N . PRO B 1 108 ? 4.242 10.602 17.875 1 96.56 108 PRO B N 1
ATOM 2007 C CA . PRO B 1 108 ? 3.658 11.719 18.609 1 96.56 108 PRO B CA 1
ATOM 2008 C C . PRO B 1 108 ? 2.424 12.305 17.922 1 96.56 108 PRO B C 1
ATOM 2010 O O . PRO B 1 108 ? 2.305 12.234 16.703 1 96.56 108 PRO B O 1
ATOM 2013 N N . THR B 1 109 ? 1.527 12.805 18.734 1 96.5 109 THR B N 1
ATOM 2014 C CA . THR B 1 109 ? 0.34 13.5 18.266 1 96.5 109 THR B CA 1
ATOM 2015 C C . THR B 1 109 ? 0.403 14.984 18.609 1 96.5 109 THR B C 1
ATOM 2017 O O . THR B 1 109 ? 0.692 15.344 19.75 1 96.5 109 THR B O 1
ATOM 2020 N N . LEU B 1 110 ? 0.247 15.812 17.609 1 97.44 110 LEU B N 1
ATOM 2021 C CA . LEU B 1 110 ? 0.195 17.25 17.812 1 97.44 110 LEU B CA 1
ATOM 2022 C C . LEU B 1 110 ? -1.208 17.797 17.562 1 97.44 110 LEU B C 1
ATOM 2024 O O . LEU B 1 110 ? -2.002 17.156 16.859 1 97.44 110 LEU B O 1
ATOM 2028 N N . LYS B 1 111 ? -1.423 18.922 18.125 1 97 111 LYS B N 1
ATOM 2029 C CA . LYS B 1 111 ? -2.75 19.516 18.016 1 97 111 LYS B CA 1
ATOM 2030 C C . LYS B 1 111 ? -2.658 21.016 17.734 1 97 111 LYS B C 1
ATOM 2032 O O . LYS B 1 111 ? -1.76 21.688 18.234 1 97 111 LYS B O 1
ATOM 2037 N N . LYS B 1 112 ? -3.531 21.484 16.953 1 96.25 112 LYS B N 1
ATOM 2038 C CA . LYS B 1 112 ? -3.771 22.906 16.719 1 96.25 112 LYS B CA 1
ATOM 2039 C C . LYS B 1 112 ? -5.258 23.188 16.5 1 96.25 112 LYS B C 1
ATOM 2041 O O . LYS B 1 112 ? -5.832 22.797 15.492 1 96.25 112 LYS B O 1
ATOM 2046 N N . GLY B 1 113 ? -5.844 23.906 17.469 1 93.25 113 GLY B N 1
ATOM 2047 C CA . GLY B 1 113 ? -7.293 24.016 17.453 1 93.25 113 GLY B CA 1
ATOM 2048 C C . GLY B 1 113 ? -8 22.672 17.562 1 93.25 113 GLY B C 1
ATOM 2049 O O . GLY B 1 113 ? -7.734 21.891 18.469 1 93.25 113 GLY B O 1
ATOM 2050 N N . ARG B 1 114 ? -8.82 22.391 16.609 1 91.25 114 ARG B N 1
ATOM 2051 C CA . ARG B 1 114 ? -9.57 21.141 16.594 1 91.25 114 ARG B CA 1
ATOM 2052 C C . ARG B 1 114 ? -8.82 20.062 15.836 1 91.25 114 ARG B C 1
ATOM 2054 O O . ARG B 1 114 ? -9.219 18.891 15.844 1 91.25 114 ARG B O 1
ATOM 2061 N N . LEU B 1 115 ? -7.758 20.406 15.219 1 94.44 115 LEU B N 1
ATOM 2062 C CA . LEU B 1 115 ? -7.023 19.484 14.359 1 94.44 115 LEU B CA 1
ATOM 2063 C C . LEU B 1 115 ? -5.984 18.703 15.156 1 94.44 115 LEU B C 1
ATOM 2065 O O . LEU B 1 115 ? -5.246 19.281 15.961 1 94.44 115 LEU B O 1
ATOM 2069 N N . GLN B 1 116 ? -6.051 17.438 14.961 1 95 116 GLN B N 1
ATOM 2070 C CA . GLN B 1 116 ? -5.027 16.562 15.523 1 95 116 GLN B CA 1
ATOM 2071 C C . GLN B 1 116 ? -4.277 15.82 14.414 1 95 116 GLN B C 1
ATOM 2073 O O . GLN B 1 116 ? -4.883 15.359 13.445 1 95 116 GLN B O 1
ATOM 2078 N N . LEU B 1 117 ? -2.947 15.773 14.523 1 95.88 117 LEU B N 1
ATOM 2079 C CA . LEU B 1 117 ? -2.08 15.117 13.555 1 95.88 117 LEU B CA 1
ATOM 2080 C C . LEU B 1 117 ? -1.079 14.195 14.25 1 95.88 117 LEU B C 1
ATOM 2082 O O . LEU B 1 117 ? -0.283 14.648 15.07 1 95.88 117 LEU B O 1
ATOM 2086 N N . ARG B 1 118 ? -1.227 12.984 13.953 1 95.06 118 ARG B N 1
ATOM 2087 C CA . ARG B 1 118 ? -0.277 12 14.461 1 95.06 118 ARG B CA 1
ATOM 2088 C C . ARG B 1 118 ? 0.83 11.727 13.453 1 95.06 118 ARG B C 1
ATOM 2090 O O . ARG B 1 118 ? 0.553 11.391 12.297 1 95.06 118 ARG B O 1
ATOM 2097 N N . ILE B 1 119 ? 2.004 11.93 13.812 1 95.88 119 ILE B N 1
ATOM 2098 C CA . ILE B 1 119 ? 3.156 11.633 12.969 1 95.88 119 ILE B CA 1
ATOM 2099 C C . ILE B 1 119 ? 3.66 10.219 13.258 1 95.88 119 ILE B C 1
ATOM 2101 O O . ILE B 1 119 ? 4.203 9.961 14.336 1 95.88 119 ILE B O 1
ATOM 2105 N N . CYS B 1 120 ? 3.629 9.375 12.281 1 93.56 120 CYS B N 1
ATOM 2106 C CA . CYS B 1 120 ? 3.773 7.949 12.547 1 93.56 120 CYS B CA 1
ATOM 2107 C C . CYS B 1 120 ? 5.227 7.516 12.414 1 93.56 120 CYS B C 1
ATOM 2109 O O . CYS B 1 120 ? 5.879 7.805 11.414 1 93.56 120 CYS B O 1
ATOM 2111 N N . GLY B 1 121 ? 5.691 6.852 13.391 1 92 121 GLY B N 1
ATOM 2112 C CA . GLY B 1 121 ? 6.926 6.09 13.289 1 92 121 GLY B CA 1
ATOM 2113 C C . GLY B 1 121 ? 8.156 6.965 13.117 1 92 121 GLY B C 1
ATOM 2114 O O . GLY B 1 121 ? 8.922 6.789 12.172 1 92 121 GLY B O 1
ATOM 2115 N N . ILE B 1 122 ? 8.438 7.773 14.07 1 93.5 122 ILE B N 1
ATOM 2116 C CA . ILE B 1 122 ? 9.609 8.641 13.984 1 93.5 122 ILE B CA 1
ATOM 2117 C C . ILE B 1 122 ? 10.734 8.078 14.852 1 93.5 122 ILE B C 1
ATOM 2119 O O . ILE B 1 122 ? 10.516 7.145 15.625 1 93.5 122 ILE B O 1
ATOM 2123 N N . TYR B 1 123 ? 11.938 8.609 14.617 1 94.19 123 TYR B N 1
ATOM 2124 C CA . TYR B 1 123 ? 13.047 8.203 15.469 1 94.19 123 TYR B CA 1
ATOM 2125 C C . TYR B 1 123 ? 12.781 8.562 16.922 1 94.19 123 TYR B C 1
ATOM 2127 O O . TYR B 1 123 ? 12.117 9.562 17.219 1 94.19 123 TYR B O 1
ATOM 2135 N N . ALA B 1 124 ? 13.359 7.84 17.812 1 93.12 124 ALA B N 1
ATOM 2136 C CA . ALA B 1 124 ? 13.078 7.941 19.25 1 93.12 124 ALA B CA 1
ATOM 2137 C C . ALA B 1 124 ? 13.438 9.328 19.766 1 93.12 124 ALA B C 1
ATOM 2139 O O . ALA B 1 124 ? 12.766 9.852 20.672 1 93.12 124 ALA B O 1
ATOM 2140 N N . ASP B 1 125 ? 14.414 9.961 19.234 1 94.06 125 ASP B N 1
ATOM 2141 C CA . ASP B 1 125 ? 14.875 11.242 19.766 1 94.06 125 ASP B CA 1
ATOM 2142 C C . ASP B 1 125 ? 14.375 12.406 18.906 1 94.06 125 ASP B C 1
ATOM 2144 O O . ASP B 1 125 ? 14.75 13.555 19.141 1 94.06 125 ASP B O 1
ATOM 2148 N N . ALA B 1 126 ? 13.562 12.102 18 1 95.75 126 ALA B N 1
ATOM 2149 C CA . ALA B 1 126 ? 13.156 13.109 17.016 1 95.75 126 ALA B CA 1
ATOM 2150 C C . ALA B 1 126 ? 12.359 14.227 17.672 1 95.75 126 ALA B C 1
ATOM 2152 O O . ALA B 1 126 ? 12.531 15.406 17.328 1 95.75 126 ALA B O 1
ATOM 2153 N N . LEU B 1 127 ? 11.469 13.875 18.516 1 96.44 127 LEU B N 1
ATOM 2154 C CA . LEU B 1 127 ? 10.641 14.891 19.141 1 96.44 127 LEU B CA 1
ATOM 2155 C C . LEU B 1 127 ? 11.484 15.844 20 1 96.44 127 LEU B C 1
ATOM 2157 O O . LEU B 1 127 ? 11.305 17.062 19.938 1 96.44 127 LEU B O 1
ATOM 2161 N N . GLU B 1 128 ? 12.344 15.273 20.75 1 95.19 128 GLU B N 1
ATOM 2162 C CA . GLU B 1 128 ? 13.234 16.094 21.562 1 95.19 128 GLU B CA 1
ATOM 2163 C C . GLU B 1 128 ? 14.078 17.031 20.703 1 95.19 128 GLU B C 1
ATOM 2165 O O . GLU B 1 128 ? 14.211 18.219 21 1 95.19 128 GLU B O 1
ATOM 2170 N N . LYS B 1 129 ? 14.617 16.5 19.719 1 95.81 129 LYS B N 1
ATOM 2171 C CA . LYS B 1 129 ? 15.43 17.281 18.797 1 95.81 129 LYS B CA 1
ATOM 2172 C C . LYS B 1 129 ? 14.586 18.375 18.125 1 95.81 129 LYS B C 1
ATOM 2174 O O . LYS B 1 129 ? 15.07 19.484 17.891 1 95.81 129 LYS B O 1
ATOM 2179 N N . ALA B 1 130 ? 13.383 18 17.797 1 96.69 130 ALA B N 1
ATOM 2180 C CA . ALA B 1 130 ? 12.477 18.969 17.188 1 96.69 130 ALA B CA 1
ATOM 2181 C C . ALA B 1 130 ? 12.195 20.141 18.125 1 96.69 130 ALA B C 1
ATOM 2183 O O . ALA B 1 130 ? 12.125 21.297 17.688 1 96.69 130 ALA B O 1
ATOM 2184 N N . GLU B 1 131 ? 11.961 19.828 19.344 1 96.38 131 GLU B N 1
ATOM 2185 C CA . GLU B 1 131 ? 11.703 20.875 20.328 1 96.38 131 GLU B CA 1
ATOM 2186 C C . GLU B 1 131 ? 12.906 21.797 20.484 1 96.38 131 GLU B C 1
ATOM 2188 O O . GLU B 1 131 ? 12.75 23.016 20.609 1 96.38 131 GLU B O 1
ATOM 2193 N N . GLU B 1 132 ? 14.07 21.188 20.422 1 94.75 132 GLU B N 1
ATOM 2194 C CA . GLU B 1 132 ? 15.289 21.984 20.484 1 94.75 132 GLU B CA 1
ATOM 2195 C C . GLU B 1 132 ? 15.414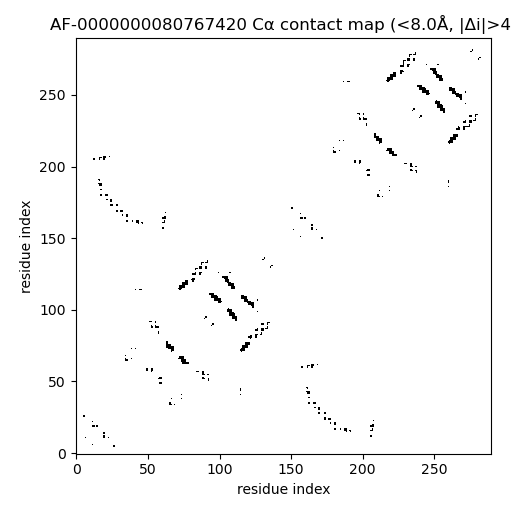 22.891 19.266 1 94.75 132 GLU B C 1
ATOM 2197 O O . GLU B 1 132 ? 15.812 24.047 19.375 1 94.75 132 GLU B O 1
ATOM 2202 N N . LEU B 1 133 ? 15.109 22.375 18.203 1 93.5 133 LEU B N 1
ATOM 2203 C CA . LEU B 1 133 ? 15.211 23.109 16.938 1 93.5 133 LEU B CA 1
ATOM 2204 C C . LEU B 1 133 ? 14.172 24.234 16.891 1 93.5 133 LEU B C 1
ATOM 2206 O O . LEU B 1 133 ? 14.43 25.297 16.344 1 93.5 133 LEU B O 1
ATOM 2210 N N . ALA B 1 134 ? 13.062 23.922 17.328 1 93.44 134 ALA B N 1
ATOM 2211 C CA . ALA B 1 134 ? 11.945 24.859 17.25 1 93.44 134 ALA B CA 1
ATOM 2212 C C . ALA B 1 134 ? 12.102 26 18.25 1 93.44 134 ALA B C 1
ATOM 2214 O O . ALA B 1 134 ? 11.672 27.125 17.984 1 93.44 134 ALA B O 1
ATOM 2215 N N . PHE B 1 135 ? 12.617 25.688 19.406 1 90.75 135 PHE B N 1
ATOM 2216 C CA . PHE B 1 135 ? 12.773 26.672 20.484 1 90.75 135 PHE B CA 1
ATOM 2217 C C . PHE B 1 135 ? 14.203 26.672 21 1 90.75 135 PHE B C 1
ATOM 2219 O O . PHE B 1 135 ? 14.477 26.172 22.094 1 90.75 135 PHE B O 1
ATOM 2226 N N . PRO B 1 136 ? 15.023 27.25 20.219 1 78.75 136 PRO B N 1
ATOM 2227 C CA . PRO B 1 136 ? 16.422 27.266 20.688 1 78.75 136 PRO B CA 1
ATOM 2228 C C . PRO B 1 136 ? 16.609 28.062 21.969 1 78.75 136 PRO B C 1
ATOM 2230 O O . PRO B 1 136 ? 15.883 29.047 22.203 1 78.75 136 PRO B O 1
ATOM 2233 N N . GLU B 1 137 ? 16.844 27.516 23.219 1 67.12 137 GLU B N 1
ATOM 2234 C CA . GLU B 1 137 ? 17.156 28.266 24.438 1 67.12 137 GLU B CA 1
ATOM 2235 C C . GLU B 1 137 ? 18 29.5 24.125 1 67.12 137 GLU B C 1
ATOM 2237 O O . GLU B 1 137 ? 18.859 29.469 23.25 1 67.12 137 GLU B O 1
ATOM 2242 N N . ARG B 1 138 ? 17.453 30.719 24.312 1 55.12 138 ARG B N 1
ATOM 2243 C CA . ARG B 1 138 ? 18.328 31.891 24.344 1 55.12 138 ARG B CA 1
ATOM 2244 C C . ARG B 1 138 ? 19.531 31.641 25.266 1 55.12 138 ARG B C 1
ATOM 2246 O O . ARG B 1 138 ? 19.406 31.031 26.312 1 55.12 138 ARG B O 1
ATOM 2253 N N . PRO B 1 139 ? 20.703 31.672 24.828 1 49.09 139 PRO B N 1
ATOM 2254 C CA . PRO B 1 139 ? 21.844 31.656 25.766 1 49.09 139 PRO B CA 1
ATOM 2255 C C . PRO B 1 139 ? 21.578 32.5 27.016 1 49.09 139 PRO B C 1
ATOM 2257 O O . PRO B 1 139 ? 20.859 33.5 26.953 1 49.09 139 PRO B O 1
ATOM 2260 N N . GLY B 1 140 ? 21.422 31.891 28.234 1 41.09 140 GLY B N 1
ATOM 2261 C CA . GLY B 1 140 ? 21.484 32.625 29.484 1 41.09 140 GLY B CA 1
ATOM 2262 C C . GLY B 1 140 ? 22.312 33.906 29.391 1 41.09 140 GLY B C 1
ATOM 2263 O O . GLY B 1 140 ? 23.234 33.969 28.562 1 41.09 140 GLY B O 1
ATOM 2264 N N . ASN B 1 141 ? 21.766 35.125 29.734 1 40.25 141 ASN B N 1
ATOM 2265 C CA . ASN B 1 141 ? 22.516 36.312 30.141 1 40.25 141 ASN B CA 1
ATOM 2266 C C . ASN B 1 141 ? 23.734 35.938 30.984 1 40.25 141 ASN B C 1
ATOM 2268 O O . ASN B 1 141 ? 23.609 35.281 32.031 1 40.25 141 ASN B O 1
ATOM 2272 N N . GLY B 1 142 ? 24.906 35.625 30.484 1 36.25 142 GLY B N 1
ATOM 2273 C CA . GLY B 1 142 ? 26.156 35.781 31.234 1 36.25 142 GLY B CA 1
ATOM 2274 C C . GLY B 1 142 ? 26.125 36.938 32.219 1 36.25 142 GLY B C 1
ATOM 2275 O O . GLY B 1 142 ? 25.562 38 31.906 1 36.25 142 GLY B O 1
ATOM 2276 N N . VAL B 1 143 ? 26.188 36.719 33.594 1 37.28 143 VAL B N 1
ATOM 2277 C CA . VAL B 1 143 ? 26.578 37.594 34.688 1 37.28 143 VAL B CA 1
ATOM 2278 C C . VAL B 1 143 ? 27.719 38.5 34.25 1 37.28 143 VAL B C 1
ATOM 2280 O O . VAL B 1 143 ? 28.719 38.031 33.719 1 37.28 143 VAL B O 1
ATOM 2283 N N . SER B 1 144 ? 27.469 39.719 33.781 1 32.97 144 SER B N 1
ATOM 2284 C CA . SER B 1 144 ? 28.5 40.75 33.875 1 32.97 144 SER B CA 1
ATOM 2285 C C . SER B 1 144 ? 29.188 40.688 35.25 1 32.97 144 SER B C 1
ATOM 2287 O O . SER B 1 144 ? 28.562 40.875 36.281 1 32.97 144 SER B O 1
ATOM 2289 N N . LEU B 1 145 ? 30.359 39.875 35.344 1 25 145 LEU B N 1
ATOM 2290 C CA . LEU B 1 145 ? 31.328 40.406 36.281 1 25 145 LEU B CA 1
ATOM 2291 C C . LEU B 1 145 ? 31.875 41.75 35.781 1 25 145 LEU B C 1
ATOM 2293 O O . LEU B 1 145 ? 32.094 41.938 34.594 1 25 145 LEU B O 1
#

Nearest PDB structures (foldseek):
  2p7m-assembly4_A  TM=6.499E-01  e=4.029E-01  Listeria monocytogenes EGD-e
  6zj3-assembly1_Lz  TM=5.679E-01  e=1.831E+00  Euglena gracilis
  7qiz-assembly1_m  TM=5.573E-01  e=1.423E+00  Solanum lycopersicum
  7oyc-assembly1_k1  TM=5.614E-01  e=1.719E+00  Xenopus laevis
  9cai-assembly1_Ck  TM=5.564E-01  e=1.614E+00  Caenorhabditis elegans